Protein AF-E6UDW1-F1 (afdb_monomer)

Organism: Ruminococcus albus (strain ATCC 27210 / DSM 20455 / JCM 14654 / NCDO 2250 / 7) (NCBI:txid697329)

Mean predicted aligned error: 16.55 Å

Radius of gyration: 35.16 Å; Cα contacts (8 Å, |Δi|>4): 425; chains: 1; bounding box: 85×70×102 Å

Secondary structure (DSSP, 8-state):
-----PPPPHHHHHHHHHHHHHHHHHHHHHHTTT-HHHHHHHHHHHHHHHHHHHHHHHHHHGGGS---TTSHHHHHHHHHHHHHHHHHHHHHHHHHHHHHHHHTT-----TT-EEEEEESPPTTEEEEEEEEE--TTSTTB-SS----EEEEEEEE-TTS-EEEEEEE-S--TTSHHHH--BTTEEEHHHHBTT---EEEE--TT-SSPEEEE-S-HHHHHHHH-S-EEEEEETTS-EEEEPPPPSSPPPSSSEEEEEEETTEEEEEE----HHHHHHHHHHHHHHHHHHHHHHHHHHHHHHHHHHHHHHHHHHHHHHHHHHHHHTS--

Solvent-accessible surface area (backbone atoms only — not comparable to full-atom values): 18403 Å² total; per-residue (Å²): 139,84,84,83,78,79,76,79,57,73,64,68,55,49,56,51,51,51,55,50,52,53,52,51,50,52,50,50,46,66,76,43,73,88,40,77,65,49,53,52,50,51,52,52,49,52,52,50,50,52,52,51,55,55,50,54,57,51,58,59,58,62,72,71,68,85,83,69,88,86,51,53,68,60,66,62,46,50,62,54,54,50,55,52,48,64,55,41,50,62,52,28,52,52,28,48,55,51,47,56,56,50,60,77,64,58,71,88,80,56,69,54,38,34,37,38,42,53,45,74,66,64,90,68,57,64,51,72,47,50,26,30,65,68,54,88,85,40,94,46,42,42,90,67,64,43,64,48,23,37,58,76,48,77,49,64,49,100,86,72,45,82,41,77,46,62,45,72,52,60,60,52,80,82,20,48,44,60,64,40,65,63,98,54,29,26,37,36,44,34,30,22,66,65,35,76,43,36,42,39,37,68,50,92,96,52,96,46,57,34,33,40,36,39,26,35,50,66,58,50,34,74,74,45,49,69,35,30,39,35,34,22,27,60,59,20,43,72,75,45,66,28,41,57,32,76,55,80,87,51,90,89,48,54,65,34,34,40,36,48,57,59,39,28,34,68,39,55,80,64,69,56,74,64,45,60,52,28,57,48,50,40,51,52,44,52,54,54,49,52,51,51,53,53,52,49,51,52,50,52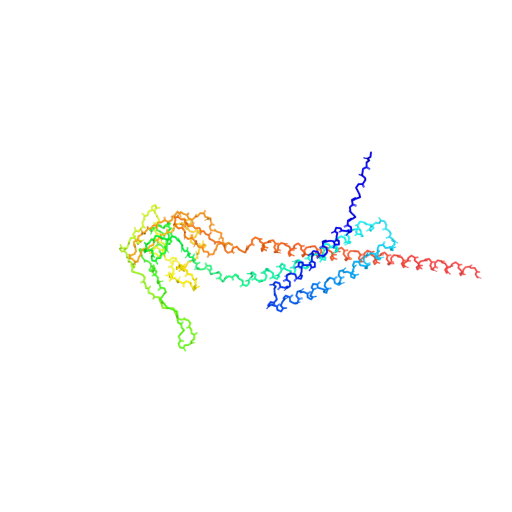,51,52,51,50,55,51,51,59,52,50,54,54,53,51,57,50,53,57,51,55,58,56,57,56,66,68,73,79,117

Sequence (329 aa):
MKTNRKIPSVTSILDKIEVLMIILAIAGIIYFTHSLFALIIGIAGLILFRYVNLFSQTSENDMRTGYEKKSGKIKAIMPVLKKIWVVMIPLSILCLAYVSKSFHRIPHFDRTQLEIEYSDVPEGTAYVDVLVKIDSSDENYTDFNVIPQKLISKGIDNEGSSVFNSEPIDINKNSEIAKYDDDGYKSLSLHSTYVKDFDVVKPYGYEHDDMMLKCSAEKLYKQYGKFRLAYVGKNGEVLGVTKKTSHTYDIDEPYKVIADGDKATYSTWGNSPLFYVAVYIIRITFYVTIIIIAVAIINHSAEKISWDSWVREQTRKDRDNNGESGRNL

Nearest PDB structures (foldseek):
  5ibl-assembly2_D  TM=4.333E-01  e=3.225E+00  Homo sapiens
  7lf1-assembly1_E  TM=4.180E-01  e=7.015E+00  Homo sapiens

Foldseek 3Di:
DDDDDDDDDPVVVVVVVVVVVVVVLVVVLVVVVPDPVNVVLSVVVVVLVVVVVVVVVVLVVVVPDDDDDPCVVLNVCLVVLVVVLSVLVSLLVVLVVVLVVVVVVPPPQDLQKAKEAEDQDDPQQPDKFWWFQDDPPPPFWDLFAEFEWEFPDWDADPVRHIDTDTHGQQEDCPACLSVDADVNIHTCRTTGNQFPYKYFADDPPDPTIMIMTRHRPVVCCVVGNWIKMFRAHRNGHGRDIADTEPDGDDPVFFRHWYHYPRYIYGHGPDDPPVSVVSVVSNVVSVVSVVVSVVSVVVVVVVVVVVVVVVVVVVVVVVVVVVVVVVVVD

Structure (mmCIF, N/CA/C/O backbone):
data_AF-E6UDW1-F1
#
_entry.id   AF-E6UDW1-F1
#
loop_
_atom_site.group_PDB
_atom_site.id
_atom_site.type_symbol
_atom_site.label_atom_id
_atom_site.label_alt_id
_atom_site.label_comp_id
_atom_site.label_asym_id
_atom_site.label_entity_id
_atom_site.label_seq_id
_atom_site.pdbx_PDB_ins_code
_atom_site.Cartn_x
_atom_site.Cartn_y
_atom_site.Cartn_z
_atom_site.occupancy
_atom_site.B_iso_or_equiv
_atom_site.auth_seq_id
_atom_site.auth_comp_id
_atom_site.auth_asym_id
_atom_site.auth_atom_id
_atom_site.pdbx_PDB_model_num
ATOM 1 N N . MET A 1 1 ? 5.850 -40.498 -59.731 1.00 40.88 1 MET A N 1
ATOM 2 C CA . MET A 1 1 ? 5.214 -39.165 -59.831 1.00 40.88 1 MET A CA 1
ATOM 3 C C . MET A 1 1 ? 5.607 -38.353 -58.593 1.00 40.88 1 MET A C 1
ATOM 5 O O . MET A 1 1 ? 5.080 -38.615 -57.524 1.00 40.88 1 MET A O 1
ATOM 9 N N . LYS A 1 2 ? 6.609 -37.463 -58.680 1.00 36.72 2 LYS A N 1
ATOM 10 C CA . LYS A 1 2 ? 7.003 -36.572 -57.568 1.00 36.72 2 LYS A CA 1
ATOM 11 C C . LYS A 1 2 ? 6.423 -35.184 -57.841 1.00 36.72 2 LYS A C 1
ATOM 13 O O . LYS A 1 2 ? 6.876 -34.496 -58.750 1.00 36.72 2 LYS A O 1
ATOM 18 N N . THR A 1 3 ? 5.398 -34.797 -57.088 1.00 39.53 3 THR A N 1
ATOM 19 C CA . THR A 1 3 ? 4.793 -33.460 -57.137 1.00 39.53 3 THR A CA 1
ATOM 20 C C . THR A 1 3 ? 5.737 -32.435 -56.521 1.00 39.53 3 THR A C 1
ATOM 22 O O . THR A 1 3 ? 5.995 -32.457 -55.318 1.00 39.53 3 THR A O 1
ATOM 25 N N . ASN A 1 4 ? 6.252 -31.539 -57.359 1.00 32.75 4 ASN A N 1
ATOM 26 C CA . ASN A 1 4 ? 7.150 -30.458 -56.976 1.00 32.75 4 ASN A CA 1
ATOM 27 C C . ASN A 1 4 ? 6.314 -29.291 -56.409 1.00 32.75 4 ASN A C 1
ATOM 29 O O . ASN A 1 4 ? 5.720 -28.526 -57.168 1.00 32.75 4 ASN A O 1
ATOM 33 N N . ARG A 1 5 ? 6.194 -29.178 -55.077 1.00 45.41 5 ARG A N 1
ATOM 34 C CA . ARG A 1 5 ? 5.538 -28.023 -54.434 1.00 45.41 5 ARG A CA 1
ATOM 35 C C . ARG A 1 5 ? 6.498 -26.832 -54.456 1.00 45.41 5 ARG A C 1
ATOM 37 O O . ARG A 1 5 ? 7.492 -26.831 -53.736 1.00 45.41 5 ARG A O 1
ATOM 44 N N . LYS A 1 6 ? 6.192 -25.813 -55.270 1.00 45.16 6 LYS A N 1
ATOM 45 C CA . LYS A 1 6 ? 6.865 -24.506 -55.216 1.00 45.16 6 LYS A CA 1
ATOM 46 C C . LYS A 1 6 ? 6.581 -23.856 -53.860 1.00 45.16 6 LYS A C 1
ATOM 48 O O . LYS A 1 6 ? 5.433 -23.552 -53.547 1.00 45.16 6 LYS A O 1
ATOM 53 N N . ILE A 1 7 ? 7.633 -23.655 -53.072 1.00 43.34 7 ILE A N 1
ATOM 54 C CA . ILE A 1 7 ? 7.599 -22.856 -51.846 1.00 43.34 7 ILE A CA 1
ATOM 55 C C . ILE A 1 7 ? 7.345 -21.396 -52.268 1.00 43.34 7 ILE A C 1
ATOM 57 O O . ILE A 1 7 ? 8.042 -20.916 -53.167 1.00 43.34 7 ILE A O 1
ATOM 61 N N . PRO A 1 8 ? 6.343 -20.700 -51.700 1.00 46.62 8 PRO A N 1
ATOM 62 C CA . PRO A 1 8 ? 6.079 -19.305 -52.036 1.00 46.62 8 PRO A CA 1
ATOM 63 C C . PRO A 1 8 ? 7.308 -18.447 -51.723 1.00 46.62 8 PRO A C 1
ATOM 65 O O . PRO A 1 8 ? 7.949 -18.620 -50.685 1.00 46.62 8 PRO A O 1
ATOM 68 N N . SER A 1 9 ? 7.657 -17.538 -52.636 1.00 49.72 9 SER A N 1
ATOM 69 C CA . SER A 1 9 ? 8.789 -16.636 -52.441 1.00 49.72 9 SER A CA 1
ATOM 70 C C . SER A 1 9 ? 8.553 -15.763 -51.209 1.00 49.72 9 SER A C 1
ATOM 72 O O . SER A 1 9 ? 7.428 -15.331 -50.942 1.00 49.72 9 SER A O 1
ATOM 74 N N . VAL A 1 10 ? 9.635 -15.491 -50.475 1.00 45.97 10 VAL A N 1
ATOM 75 C CA . VAL A 1 10 ? 9.662 -14.662 -49.255 1.00 45.97 10 VAL A CA 1
ATOM 76 C C . VAL A 1 10 ? 8.977 -13.305 -49.469 1.00 45.97 10 VAL A C 1
ATOM 78 O O . VAL A 1 10 ? 8.327 -12.795 -48.562 1.00 45.97 10 VAL A O 1
ATOM 81 N N . THR A 1 11 ? 9.030 -12.770 -50.690 1.00 45.16 11 THR A N 1
ATOM 82 C CA . THR A 1 11 ? 8.329 -11.546 -51.099 1.00 45.16 11 THR A CA 1
ATOM 83 C C . THR A 1 11 ? 6.809 -11.636 -50.929 1.00 45.16 11 THR A C 1
ATOM 85 O O . THR A 1 11 ? 6.225 -10.754 -50.319 1.00 45.16 11 THR A O 1
ATOM 88 N N . SER A 1 12 ? 6.167 -12.748 -51.306 1.00 47.00 12 SER A N 1
ATOM 89 C CA . SER A 1 12 ? 4.700 -12.880 -51.185 1.00 47.00 12 SER A CA 1
ATOM 90 C C . SER A 1 12 ? 4.201 -13.021 -49.741 1.00 47.00 12 SER A C 1
ATOM 92 O O . SER A 1 12 ? 3.014 -12.843 -49.469 1.00 47.00 12 SER A O 1
ATOM 94 N N . ILE A 1 13 ? 5.093 -13.381 -48.814 1.00 50.81 13 ILE A N 1
ATOM 95 C CA . ILE A 1 13 ? 4.795 -13.437 -47.379 1.00 50.81 13 ILE A CA 1
ATOM 96 C C . ILE A 1 13 ? 4.906 -12.029 -46.783 1.00 50.81 13 ILE A C 1
ATOM 98 O O . ILE A 1 13 ? 4.061 -11.644 -45.980 1.00 50.81 13 ILE A O 1
ATOM 102 N N . LEU A 1 14 ? 5.899 -11.249 -47.219 1.00 45.56 14 LEU A N 1
ATOM 103 C CA . LEU A 1 14 ? 6.095 -9.865 -46.789 1.00 45.56 14 LEU A CA 1
ATOM 104 C C . LEU A 1 14 ? 4.958 -8.949 -47.264 1.00 45.56 14 LEU A C 1
ATOM 106 O O . LEU A 1 14 ? 4.424 -8.211 -46.441 1.00 45.56 14 LEU A O 1
ATOM 110 N N . ASP A 1 15 ? 4.492 -9.097 -48.506 1.00 52.66 15 ASP A N 1
ATOM 111 C CA . ASP A 1 15 ? 3.361 -8.316 -49.040 1.00 52.66 15 ASP A CA 1
ATOM 112 C C . ASP A 1 15 ? 2.061 -8.575 -48.250 1.00 52.66 15 ASP A C 1
ATOM 114 O O . ASP A 1 15 ? 1.236 -7.687 -48.035 1.00 52.66 15 ASP A O 1
ATOM 118 N N . LYS A 1 16 ? 1.869 -9.804 -47.753 1.00 56.44 16 LYS A N 1
ATOM 119 C CA . LYS A 1 16 ? 0.704 -10.160 -46.925 1.00 56.44 16 LYS A CA 1
ATOM 120 C C . LYS A 1 16 ? 0.792 -9.591 -45.511 1.00 56.44 16 LYS A C 1
ATOM 122 O O . LYS A 1 16 ? -0.232 -9.215 -44.945 1.00 56.44 16 LYS A O 1
ATOM 127 N N . ILE A 1 17 ? 1.998 -9.519 -44.949 1.00 58.38 17 ILE A N 1
ATOM 128 C CA . ILE A 1 17 ? 2.248 -8.869 -43.655 1.00 58.38 17 ILE A CA 1
ATOM 129 C C . ILE A 1 17 ? 2.047 -7.350 -43.782 1.00 58.38 17 ILE A C 1
ATOM 131 O O . ILE A 1 17 ? 1.489 -6.732 -42.878 1.00 58.38 17 ILE A O 1
ATOM 135 N N . GLU A 1 18 ? 2.417 -6.761 -44.920 1.00 54.22 18 GLU A N 1
ATOM 136 C CA . GLU A 1 18 ? 2.221 -5.341 -45.224 1.00 54.22 18 GLU A CA 1
ATOM 137 C C . GLU A 1 18 ? 0.735 -4.959 -45.265 1.00 54.22 18 GLU A C 1
ATOM 139 O O . GLU A 1 18 ? 0.309 -4.028 -44.577 1.00 54.22 18 GLU A O 1
ATOM 144 N N . VAL A 1 19 ? -0.085 -5.740 -45.976 1.00 61.06 19 VAL A N 1
ATOM 145 C CA . VAL A 1 19 ? -1.543 -5.536 -46.019 1.00 61.06 19 VAL A CA 1
ATOM 146 C C . VAL A 1 19 ? -2.169 -5.690 -44.628 1.00 61.06 19 VAL A C 1
ATOM 148 O O . VAL A 1 19 ? -3.031 -4.897 -44.248 1.00 61.06 19 VAL A O 1
ATOM 151 N N . LEU A 1 20 ? -1.706 -6.658 -43.831 1.00 56.53 20 LEU A N 1
ATOM 152 C CA . LEU A 1 20 ? -2.202 -6.872 -42.469 1.00 56.53 20 LEU A CA 1
ATOM 153 C C . LEU A 1 20 ? -1.888 -5.683 -41.544 1.00 56.53 20 LEU A C 1
ATOM 155 O O . LEU A 1 20 ? -2.753 -5.257 -40.780 1.00 56.53 20 LEU A O 1
ATOM 159 N N . MET A 1 21 ? -0.685 -5.113 -41.638 1.00 58.84 21 MET A N 1
ATOM 160 C CA . MET A 1 21 ? -0.277 -3.949 -40.840 1.00 58.84 21 MET A CA 1
ATOM 161 C C . MET A 1 21 ? -1.067 -2.687 -41.203 1.00 58.84 21 MET A C 1
ATOM 163 O O . MET A 1 21 ? -1.432 -1.920 -40.313 1.00 58.84 21 MET A O 1
ATOM 167 N N . ILE A 1 22 ? -1.391 -2.490 -42.486 1.00 60.22 22 ILE A N 1
ATOM 168 C CA . ILE A 1 22 ? -2.238 -1.377 -42.943 1.00 60.22 22 ILE A CA 1
ATOM 169 C C . ILE A 1 22 ? -3.667 -1.533 -42.411 1.00 60.22 22 ILE A C 1
ATOM 171 O O . ILE A 1 22 ? -4.239 -0.571 -41.897 1.00 60.22 22 ILE A O 1
ATOM 175 N N . ILE A 1 23 ? -4.231 -2.744 -42.469 1.00 63.91 23 ILE A N 1
ATOM 176 C CA . ILE A 1 23 ? -5.569 -3.027 -41.929 1.00 63.91 23 ILE A CA 1
ATOM 177 C C . ILE A 1 23 ? -5.604 -2.787 -40.415 1.00 63.91 23 ILE A C 1
ATOM 179 O O . ILE A 1 23 ? -6.538 -2.156 -39.925 1.00 63.91 23 ILE A O 1
ATOM 183 N N . LEU A 1 24 ? -4.576 -3.217 -39.675 1.00 57.81 24 LEU A N 1
ATOM 184 C CA . LEU A 1 24 ? -4.470 -2.981 -38.231 1.00 57.81 24 LEU A CA 1
ATOM 185 C C . LEU A 1 24 ? -4.302 -1.493 -37.888 1.00 57.81 24 LEU A C 1
ATOM 187 O O . LEU A 1 24 ? -4.891 -1.027 -36.914 1.00 57.81 24 LEU A O 1
ATOM 191 N N . ALA A 1 25 ? -3.562 -0.730 -38.697 1.00 58.16 25 ALA A N 1
ATOM 192 C CA . ALA A 1 25 ? -3.427 0.714 -38.523 1.00 58.16 25 ALA A CA 1
ATOM 193 C C . ALA A 1 25 ? -4.756 1.448 -38.773 1.00 58.16 25 ALA A C 1
ATOM 195 O O . ALA A 1 25 ? -5.139 2.304 -37.978 1.00 58.16 25 ALA A O 1
ATOM 196 N N . ILE A 1 26 ? -5.494 1.080 -39.826 1.00 59.25 26 ILE A N 1
ATOM 197 C CA . ILE A 1 26 ? -6.814 1.653 -40.136 1.00 59.25 26 ILE A CA 1
ATOM 198 C C . ILE A 1 26 ? -7.838 1.270 -39.060 1.00 59.25 26 ILE A C 1
ATOM 200 O O . ILE A 1 26 ? -8.570 2.135 -38.585 1.00 59.25 26 ILE A O 1
ATOM 204 N N . ALA A 1 27 ? -7.857 0.009 -38.619 1.00 57.38 27 ALA A N 1
ATOM 205 C CA . ALA A 1 27 ? -8.716 -0.443 -37.526 1.00 57.38 27 ALA A CA 1
ATOM 206 C C . ALA A 1 27 ? -8.390 0.284 -36.211 1.00 57.38 27 ALA A C 1
ATOM 208 O O . ALA A 1 27 ? -9.303 0.700 -35.502 1.00 57.38 27 ALA A O 1
ATOM 209 N N . GLY A 1 28 ? -7.103 0.513 -35.922 1.00 53.38 28 GLY A N 1
ATOM 210 C CA . GLY A 1 28 ? -6.650 1.306 -34.780 1.00 53.38 28 GLY A CA 1
ATOM 211 C C . GLY A 1 28 ? -7.100 2.765 -34.855 1.00 53.38 28 GLY A C 1
ATOM 212 O O . GLY A 1 28 ? -7.567 3.299 -33.855 1.00 53.38 28 GLY A O 1
ATOM 213 N N . ILE A 1 29 ? -7.032 3.389 -36.037 1.00 52.28 29 ILE A N 1
ATOM 214 C CA . ILE A 1 29 ? -7.532 4.752 -36.273 1.00 52.28 29 ILE A CA 1
ATOM 215 C C . ILE A 1 29 ? -9.045 4.808 -36.045 1.00 52.28 29 ILE A C 1
ATOM 217 O O . ILE A 1 29 ? -9.492 5.648 -35.270 1.00 52.28 29 ILE A O 1
ATOM 221 N N . ILE A 1 30 ? -9.819 3.896 -36.648 1.00 53.50 30 ILE A N 1
ATOM 222 C CA . ILE A 1 30 ? -11.287 3.843 -36.518 1.00 53.50 30 ILE A CA 1
ATOM 223 C C . ILE A 1 30 ? -11.698 3.617 -35.055 1.00 53.50 30 ILE A C 1
ATOM 225 O O . ILE A 1 30 ? -12.576 4.323 -34.561 1.00 53.50 30 ILE A O 1
ATOM 229 N N . TYR A 1 31 ? -11.018 2.718 -34.337 1.00 51.97 31 TYR A N 1
ATOM 230 C CA . TYR A 1 31 ? -11.285 2.422 -32.9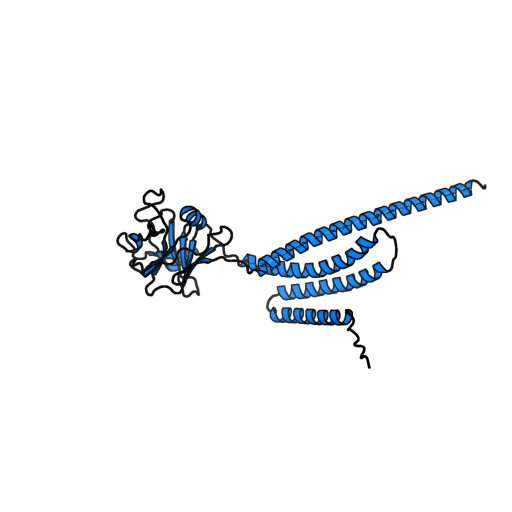24 1.00 51.97 31 TYR A CA 1
ATOM 231 C C . TYR A 1 31 ? -10.973 3.605 -31.978 1.00 51.97 31 TYR A C 1
ATOM 233 O O . TYR A 1 31 ? -11.561 3.704 -30.906 1.00 51.97 31 TYR A O 1
ATOM 241 N N . PHE A 1 32 ? -10.092 4.536 -32.371 1.00 49.66 32 PHE A N 1
ATOM 242 C CA . PHE A 1 32 ? -9.632 5.668 -31.544 1.00 49.66 32 PHE A CA 1
ATOM 243 C C . PHE A 1 32 ? -10.180 7.054 -31.950 1.00 49.66 32 PHE A C 1
ATOM 245 O O . PHE A 1 32 ? -9.703 8.073 -31.442 1.00 49.66 32 PHE A O 1
ATOM 252 N N . THR A 1 33 ? -11.183 7.123 -32.830 1.00 44.12 33 THR A N 1
ATOM 253 C CA . THR A 1 33 ? -11.659 8.340 -33.538 1.00 44.12 33 THR A CA 1
ATOM 254 C C . THR A 1 33 ? -12.187 9.518 -32.694 1.00 44.12 33 THR A C 1
ATOM 256 O O . THR A 1 33 ? -12.681 10.478 -33.270 1.00 44.12 33 THR A O 1
ATOM 259 N N . HIS A 1 34 ? -12.047 9.552 -31.367 1.00 50.69 34 HIS A N 1
ATOM 260 C CA . HIS A 1 34 ? -12.414 10.741 -30.569 1.00 50.69 34 HIS A CA 1
ATOM 261 C C . HIS A 1 34 ? -11.224 11.611 -30.131 1.00 50.69 34 HIS A C 1
ATOM 263 O O . HIS A 1 34 ? -11.406 12.570 -29.386 1.00 50.69 34 HIS A O 1
ATOM 269 N N . SER A 1 35 ? -9.996 11.326 -30.579 1.00 55.81 35 SER A N 1
ATOM 270 C CA . SER A 1 35 ? -8.819 12.101 -30.169 1.00 55.81 35 SER A CA 1
ATOM 271 C C . SER A 1 35 ? -8.036 12.653 -31.359 1.00 55.81 35 SER A C 1
ATOM 273 O O . SER A 1 35 ? -7.506 11.893 -32.167 1.00 55.81 35 SER A O 1
ATOM 275 N N . LEU A 1 36 ? -7.874 13.982 -31.407 1.00 50.28 36 LEU A N 1
ATOM 276 C CA . LEU A 1 36 ? -6.969 14.711 -32.315 1.00 50.28 36 LEU A CA 1
ATOM 277 C C . LEU A 1 36 ? -5.549 14.100 -32.334 1.00 50.28 36 LEU A C 1
ATOM 279 O O . LEU A 1 36 ? -4.851 14.123 -33.345 1.00 50.28 36 LEU A O 1
ATOM 283 N N . PHE A 1 37 ? -5.149 13.483 -31.220 1.00 50.09 37 PHE A N 1
ATOM 284 C CA . PHE A 1 37 ? -3.882 12.780 -31.056 1.00 50.09 37 PHE A CA 1
ATOM 285 C C . PHE A 1 37 ? -3.761 11.538 -31.957 1.00 50.09 37 PHE A C 1
ATOM 287 O O . PHE A 1 37 ? -2.692 11.274 -32.501 1.00 50.09 37 PHE A O 1
ATOM 294 N N . ALA A 1 38 ? -4.856 10.802 -32.181 1.00 51.91 38 ALA A N 1
ATOM 295 C CA . ALA A 1 38 ? -4.875 9.636 -33.066 1.00 51.91 38 ALA A CA 1
ATOM 296 C C . ALA A 1 38 ? -4.723 10.036 -34.544 1.00 51.91 38 ALA A C 1
ATOM 298 O O . ALA A 1 38 ? -4.038 9.349 -35.301 1.00 51.91 38 ALA A O 1
ATOM 299 N N . LEU A 1 39 ? -5.284 11.186 -34.935 1.00 50.59 39 LEU A N 1
ATOM 300 C CA . LEU A 1 39 ? -5.102 11.760 -36.271 1.00 50.59 39 LEU A CA 1
ATOM 301 C C . LEU A 1 39 ? -3.633 12.145 -36.511 1.00 50.59 39 LEU A C 1
ATOM 303 O O . LEU A 1 39 ? -3.068 11.810 -37.550 1.00 50.59 39 LEU A O 1
ATOM 307 N N . ILE A 1 40 ? -2.995 12.789 -35.527 1.00 56.12 40 ILE A N 1
ATOM 308 C CA . ILE A 1 40 ? -1.578 13.176 -35.596 1.00 56.12 40 ILE A CA 1
ATOM 309 C C . ILE A 1 40 ? -0.679 11.937 -35.688 1.00 56.12 40 ILE A C 1
ATOM 311 O O . ILE A 1 40 ? 0.236 11.917 -36.508 1.00 56.12 40 ILE A O 1
ATOM 315 N N . ILE A 1 41 ? -0.965 10.877 -34.921 1.00 56.69 41 ILE A N 1
ATOM 316 C CA . ILE A 1 41 ? -0.237 9.600 -35.016 1.00 56.69 41 ILE A CA 1
ATOM 317 C C . ILE A 1 41 ? -0.444 8.944 -36.388 1.00 56.69 41 ILE A C 1
ATOM 319 O O . ILE A 1 41 ? 0.520 8.453 -36.970 1.00 56.69 41 ILE A O 1
ATOM 323 N N . GLY A 1 42 ? -1.662 8.970 -36.937 1.00 58.53 42 GLY A N 1
ATOM 324 C CA . GLY A 1 42 ? -1.947 8.444 -38.275 1.00 58.53 42 GLY A CA 1
ATOM 325 C C . GLY A 1 42 ? -1.183 9.186 -39.377 1.00 58.53 42 GLY A C 1
ATOM 326 O O . GLY A 1 42 ? -0.564 8.560 -40.237 1.00 58.53 42 GLY A O 1
ATOM 327 N N . ILE A 1 43 ? -1.154 10.521 -39.315 1.00 59.34 43 ILE A N 1
ATOM 328 C CA . ILE A 1 43 ? -0.415 11.368 -40.264 1.00 59.34 43 ILE A CA 1
ATOM 329 C C . ILE A 1 43 ? 1.099 11.167 -40.106 1.00 59.34 43 ILE A C 1
ATOM 331 O O . ILE A 1 43 ? 1.797 10.981 -41.102 1.00 59.34 43 ILE A O 1
ATOM 335 N N . ALA A 1 44 ? 1.612 11.131 -38.873 1.00 57.50 44 ALA A N 1
ATOM 336 C CA . ALA A 1 44 ? 3.021 10.853 -38.600 1.00 57.50 44 ALA A CA 1
ATOM 337 C C . ALA A 1 44 ? 3.428 9.452 -39.085 1.00 57.50 44 ALA A C 1
ATOM 339 O O . ALA A 1 44 ? 4.493 9.300 -39.678 1.00 57.50 44 ALA A O 1
ATOM 340 N N . GLY A 1 45 ? 2.559 8.450 -38.917 1.00 63.06 45 GLY A N 1
ATOM 341 C CA . GLY A 1 45 ? 2.747 7.099 -39.443 1.00 63.06 45 GLY A CA 1
ATOM 342 C C . GLY A 1 45 ? 2.802 7.059 -40.971 1.00 63.06 45 GLY A C 1
ATOM 343 O O . GLY A 1 45 ? 3.675 6.400 -41.528 1.00 63.06 45 GLY A O 1
ATOM 344 N N . LEU A 1 46 ? 1.942 7.817 -41.660 1.00 59.00 46 LEU A N 1
ATOM 345 C CA . LEU A 1 46 ? 1.952 7.950 -43.124 1.00 59.00 46 LEU A CA 1
ATOM 346 C C . LEU A 1 46 ? 3.200 8.674 -43.652 1.00 59.00 46 LEU A C 1
ATOM 348 O O . LEU A 1 46 ? 3.763 8.266 -44.671 1.00 59.00 46 LEU A O 1
ATOM 352 N N . ILE A 1 47 ? 3.654 9.723 -42.961 1.00 58.44 47 ILE A N 1
ATOM 353 C CA . ILE A 1 47 ? 4.890 10.446 -43.297 1.00 58.44 47 ILE A CA 1
ATOM 354 C C . ILE A 1 47 ? 6.103 9.538 -43.087 1.00 58.44 47 ILE A C 1
ATOM 356 O O . ILE A 1 47 ? 6.955 9.437 -43.970 1.00 58.44 47 ILE A O 1
ATOM 360 N N . LEU A 1 48 ? 6.155 8.824 -41.960 1.00 53.53 48 LEU A N 1
ATOM 361 C CA . LEU A 1 48 ? 7.212 7.863 -41.669 1.00 53.53 48 LEU A CA 1
ATOM 362 C C . LEU A 1 48 ? 7.213 6.723 -42.699 1.00 53.53 48 LEU A C 1
ATOM 364 O O . LEU A 1 48 ? 8.265 6.383 -43.225 1.00 53.53 48 LEU A O 1
ATOM 368 N N . PHE A 1 49 ? 6.043 6.200 -43.075 1.00 61.56 49 PHE A N 1
ATOM 369 C CA . PHE A 1 49 ? 5.885 5.192 -44.129 1.00 61.56 49 PHE A CA 1
ATOM 370 C C . PHE A 1 49 ? 6.423 5.675 -45.482 1.00 61.56 49 PHE A C 1
ATOM 372 O O . PHE A 1 49 ? 7.209 4.976 -46.123 1.00 61.56 49 PHE A O 1
ATOM 379 N N . ARG A 1 50 ? 6.064 6.896 -45.904 1.00 59.03 50 ARG A N 1
ATOM 380 C CA . ARG A 1 50 ? 6.608 7.522 -47.122 1.00 59.03 50 ARG A CA 1
ATOM 381 C C . ARG A 1 50 ? 8.127 7.657 -47.053 1.00 59.03 50 ARG A C 1
ATOM 383 O O . ARG A 1 50 ? 8.795 7.373 -48.044 1.00 59.03 50 ARG A O 1
ATOM 390 N N . TYR A 1 51 ? 8.661 8.045 -45.897 1.00 54.88 51 TYR A N 1
ATOM 391 C CA . TYR A 1 51 ? 10.097 8.196 -45.682 1.00 54.88 51 TYR A CA 1
ATOM 392 C C . TYR A 1 51 ? 10.832 6.852 -45.771 1.00 54.88 51 TYR A C 1
ATOM 394 O O . TYR A 1 51 ? 11.856 6.752 -46.438 1.00 54.88 51 TYR A O 1
ATOM 402 N N . VAL A 1 52 ? 10.272 5.793 -45.183 1.00 55.56 52 VAL A N 1
ATOM 403 C CA . VAL A 1 52 ? 10.814 4.426 -45.231 1.00 55.56 52 VAL A CA 1
ATOM 404 C C . VAL A 1 52 ? 10.811 3.864 -46.649 1.00 55.56 52 VAL A C 1
ATOM 406 O O . VAL A 1 52 ? 11.806 3.274 -47.067 1.00 55.56 52 VAL A O 1
ATOM 409 N N . ASN A 1 53 ? 9.734 4.082 -47.407 1.00 58.66 53 ASN A N 1
ATOM 410 C CA . ASN A 1 53 ? 9.634 3.598 -48.784 1.00 58.66 53 ASN A CA 1
ATOM 411 C C . ASN A 1 53 ? 10.622 4.314 -49.716 1.00 58.66 53 ASN A C 1
ATOM 413 O O . ASN A 1 53 ? 11.334 3.662 -50.478 1.00 58.66 53 ASN A O 1
ATOM 417 N N . LEU A 1 54 ? 10.730 5.642 -49.600 1.00 52.78 54 LEU A N 1
ATOM 418 C CA . LEU A 1 54 ? 11.740 6.423 -50.322 1.00 52.78 54 LEU A CA 1
ATOM 419 C C . LEU A 1 54 ? 13.157 5.960 -49.967 1.00 52.78 54 LEU A C 1
ATOM 421 O O . LEU A 1 54 ? 13.972 5.747 -50.854 1.00 52.78 54 LEU A O 1
ATOM 425 N N . PHE A 1 55 ? 13.434 5.734 -48.683 1.00 48.34 55 PHE A N 1
ATOM 426 C CA . PHE A 1 55 ? 14.763 5.360 -48.205 1.00 48.34 55 PHE A CA 1
ATOM 427 C C . PHE A 1 55 ? 15.160 3.913 -48.550 1.00 48.34 55 PHE A C 1
ATOM 429 O O . PHE A 1 55 ? 16.335 3.636 -48.795 1.00 48.34 55 PHE A O 1
ATOM 436 N N . SER A 1 56 ? 14.198 2.986 -48.617 1.00 51.75 56 SER A N 1
ATOM 437 C CA . SER A 1 56 ? 14.437 1.614 -49.086 1.00 51.75 56 SER A CA 1
ATOM 438 C C . SER A 1 56 ? 14.833 1.588 -50.565 1.00 51.75 56 SER A C 1
ATOM 440 O O . SER A 1 56 ? 15.730 0.835 -50.937 1.00 51.75 56 SER A O 1
ATOM 442 N N . GLN A 1 57 ? 14.234 2.455 -51.387 1.00 53.38 57 GLN A N 1
ATOM 443 C CA . GLN A 1 57 ? 14.601 2.600 -52.800 1.00 53.38 57 GLN A CA 1
ATOM 444 C C . GLN A 1 57 ? 16.008 3.194 -52.969 1.00 53.38 57 GLN A C 1
ATOM 446 O O . GLN A 1 57 ? 16.775 2.739 -53.818 1.00 53.38 57 GLN A O 1
ATOM 451 N N . THR A 1 58 ? 16.405 4.156 -52.129 1.00 50.62 58 THR A N 1
ATOM 452 C CA . THR A 1 58 ? 17.774 4.706 -52.154 1.00 50.62 58 THR A CA 1
ATOM 453 C C . THR A 1 58 ? 18.813 3.679 -51.695 1.00 50.62 58 THR A C 1
ATOM 455 O O . THR A 1 58 ? 19.882 3.572 -52.290 1.00 50.62 58 THR A O 1
ATOM 458 N N . SER A 1 59 ? 18.480 2.862 -50.688 1.00 45.75 59 SER A N 1
ATOM 459 C CA . SER A 1 59 ? 19.351 1.795 -50.176 1.00 45.75 59 SER A CA 1
ATOM 460 C C . SER A 1 59 ? 19.633 0.682 -51.193 1.00 45.75 59 SER A C 1
ATOM 462 O O . SER A 1 59 ? 20.690 0.058 -51.103 1.00 45.75 59 SER A O 1
ATOM 464 N N . GLU A 1 60 ? 18.708 0.383 -52.108 1.00 51.88 60 GLU A N 1
ATOM 465 C CA . GLU A 1 60 ? 18.947 -0.579 -53.196 1.00 51.88 60 GLU A CA 1
ATOM 466 C C . GLU A 1 60 ? 19.872 -0.006 -54.277 1.00 51.88 60 GLU A C 1
ATOM 468 O O . GLU A 1 60 ? 20.683 -0.740 -54.845 1.00 51.88 60 GLU A O 1
ATOM 473 N N . ASN A 1 61 ? 19.819 1.307 -54.514 1.00 49.25 61 ASN A N 1
ATOM 474 C CA . ASN A 1 61 ? 20.678 1.974 -55.493 1.00 49.25 61 ASN A CA 1
ATOM 475 C C . ASN A 1 61 ? 22.142 2.080 -55.024 1.00 49.25 61 ASN A C 1
ATOM 477 O O . ASN A 1 61 ? 23.050 1.884 -55.835 1.00 49.25 61 ASN A O 1
ATOM 481 N N . ASP A 1 62 ? 22.386 2.275 -53.724 1.00 45.66 62 ASP A N 1
ATOM 482 C CA . ASP A 1 62 ? 23.741 2.336 -53.146 1.00 45.66 62 ASP A CA 1
ATOM 483 C C . ASP A 1 62 ? 24.474 0.977 -53.132 1.00 45.66 62 ASP A C 1
ATOM 485 O O . ASP A 1 62 ? 25.702 0.930 -53.063 1.00 45.66 62 ASP A O 1
ATOM 489 N N . MET A 1 63 ? 23.765 -0.157 -53.246 1.00 46.25 63 MET A N 1
ATOM 490 C CA . MET A 1 63 ? 24.406 -1.480 -53.370 1.00 46.25 63 MET A CA 1
ATOM 491 C C . MET A 1 63 ? 25.052 -1.719 -54.743 1.00 46.25 63 MET A C 1
ATOM 493 O O . MET A 1 63 ? 25.784 -2.696 -54.915 1.00 46.25 63 MET A O 1
ATOM 497 N N . ARG A 1 64 ? 24.792 -0.853 -55.731 1.00 46.12 64 ARG A N 1
ATOM 498 C CA . ARG A 1 64 ? 25.225 -1.053 -57.120 1.00 46.12 64 ARG A CA 1
ATOM 499 C C . ARG A 1 64 ? 26.590 -0.439 -57.442 1.00 46.12 64 ARG A C 1
ATOM 501 O O . ARG A 1 64 ? 27.187 -0.799 -58.455 1.00 46.12 64 ARG A O 1
ATOM 508 N N . THR A 1 65 ? 27.115 0.439 -56.591 1.00 44.69 65 THR A N 1
ATOM 509 C CA . THR A 1 65 ? 28.413 1.103 -56.782 1.00 44.69 65 THR A CA 1
ATOM 510 C C . THR A 1 65 ? 29.496 0.387 -55.969 1.00 44.69 65 THR A C 1
ATOM 512 O O . THR A 1 65 ? 29.686 0.583 -54.769 1.00 44.69 65 THR A O 1
ATOM 515 N N . GLY A 1 66 ? 30.199 -0.536 -56.627 1.00 47.88 66 GLY A N 1
ATOM 516 C CA . GLY A 1 66 ? 31.239 -1.344 -55.997 1.00 47.88 66 GLY A CA 1
ATOM 517 C C . GLY A 1 66 ? 32.492 -0.538 -55.659 1.00 47.88 66 GLY A C 1
ATOM 518 O O . GLY A 1 66 ? 33.052 0.062 -56.559 1.00 47.88 66 GLY A O 1
ATOM 519 N N . TYR A 1 67 ? 32.956 -0.594 -54.401 1.00 37.56 67 TYR A N 1
ATOM 520 C CA . TYR A 1 67 ? 34.376 -0.478 -54.018 1.00 37.56 67 TYR A CA 1
ATOM 521 C C . TYR A 1 67 ? 34.662 -1.063 -52.606 1.00 37.56 67 TYR A C 1
ATOM 523 O O . TYR A 1 67 ? 33.970 -0.778 -51.622 1.00 37.56 67 TYR A O 1
ATOM 531 N N . GLU A 1 68 ? 35.719 -1.887 -52.599 1.00 46.88 68 GLU A N 1
ATOM 532 C CA . GLU A 1 68 ? 36.675 -2.371 -51.580 1.00 46.88 68 GLU A CA 1
ATOM 533 C C . GLU A 1 68 ? 36.340 -3.230 -50.330 1.00 46.88 68 GLU A C 1
ATOM 535 O O . GLU A 1 68 ? 35.454 -3.006 -49.504 1.00 46.88 68 GLU A O 1
ATOM 540 N N . LYS A 1 69 ? 37.217 -4.237 -50.175 1.00 46.84 69 LYS A N 1
ATOM 541 C CA . LYS A 1 69 ? 37.084 -5.552 -49.521 1.00 46.84 69 LYS A CA 1
ATOM 542 C C . LYS A 1 69 ? 37.261 -5.563 -47.990 1.00 46.84 69 LYS A C 1
ATOM 544 O O . LYS A 1 69 ? 37.117 -6.617 -47.378 1.00 46.84 69 LYS A O 1
ATOM 549 N N . LYS A 1 70 ? 37.528 -4.419 -47.347 1.00 45.53 70 LYS A N 1
ATOM 550 C CA . LYS A 1 70 ? 37.654 -4.308 -45.871 1.00 45.53 70 LYS A CA 1
ATOM 551 C C . LYS A 1 70 ? 36.431 -3.668 -45.192 1.00 45.53 70 LYS A C 1
ATOM 553 O O . LYS A 1 70 ? 36.217 -3.869 -44.002 1.00 45.53 70 LYS A O 1
ATOM 558 N N . SER A 1 71 ? 35.583 -2.991 -45.973 1.00 51.19 71 SER A N 1
ATOM 559 C CA . SER A 1 71 ? 34.325 -2.344 -45.557 1.00 51.19 71 SER A CA 1
ATOM 560 C C . SER A 1 71 ? 33.097 -3.278 -45.650 1.00 51.19 71 SER A C 1
ATOM 562 O O . SER A 1 71 ? 32.039 -2.997 -45.089 1.00 51.19 71 SER A O 1
ATOM 564 N N . GLY A 1 72 ? 33.240 -4.444 -46.295 1.00 55.62 72 GLY A N 1
ATOM 565 C CA . GLY A 1 72 ? 32.123 -5.332 -46.647 1.00 55.62 72 GLY A CA 1
ATOM 566 C C . GLY A 1 72 ? 31.266 -5.829 -45.476 1.00 55.62 72 GLY A C 1
ATOM 567 O O . GLY A 1 72 ? 30.057 -5.956 -45.630 1.00 55.62 72 GLY A O 1
ATOM 568 N N . LYS A 1 73 ? 31.846 -6.056 -44.286 1.00 58.25 73 LYS A N 1
ATOM 569 C CA . LYS A 1 73 ? 31.065 -6.486 -43.107 1.00 58.25 73 LYS A CA 1
ATOM 570 C C . LYS A 1 73 ? 30.201 -5.357 -42.535 1.00 58.25 73 LYS A C 1
ATOM 572 O O . LYS A 1 73 ? 29.050 -5.596 -42.194 1.00 58.25 73 LYS A O 1
ATOM 577 N N . ILE A 1 74 ? 30.721 -4.129 -42.482 1.00 58.34 74 ILE A N 1
ATOM 578 C CA . ILE A 1 74 ? 29.971 -2.956 -41.997 1.00 58.34 74 ILE A CA 1
ATOM 579 C C . ILE A 1 74 ? 28.898 -2.561 -43.022 1.00 58.34 74 ILE A C 1
ATOM 581 O O . ILE A 1 74 ? 27.743 -2.354 -42.648 1.00 58.34 74 ILE A O 1
ATOM 585 N N . LYS A 1 75 ? 29.239 -2.567 -44.321 1.00 61.69 75 LYS A N 1
ATOM 586 C CA . LYS A 1 75 ? 28.286 -2.338 -45.421 1.00 61.69 75 LYS A CA 1
ATOM 587 C C . LYS A 1 75 ? 27.165 -3.384 -45.475 1.00 61.69 75 LYS A C 1
ATOM 589 O O . LYS A 1 75 ? 26.053 -3.033 -45.846 1.00 61.69 75 LYS A O 1
ATOM 594 N N . ALA A 1 76 ? 27.414 -4.630 -45.065 1.00 67.19 76 ALA A N 1
ATOM 595 C CA . ALA A 1 76 ? 26.381 -5.669 -44.999 1.00 67.19 76 ALA A CA 1
ATOM 596 C C . ALA A 1 76 ? 25.445 -5.535 -43.780 1.00 67.19 76 ALA A C 1
ATOM 598 O O . ALA A 1 76 ? 24.276 -5.904 -43.860 1.00 67.19 76 ALA A O 1
ATOM 599 N N . ILE A 1 77 ? 25.939 -5.001 -42.658 1.00 68.75 77 ILE A N 1
ATOM 600 C CA . ILE A 1 77 ? 25.174 -4.877 -41.403 1.00 68.75 77 ILE A CA 1
ATOM 601 C C . ILE A 1 77 ? 24.332 -3.591 -41.376 1.00 68.75 77 ILE A C 1
ATOM 603 O O . ILE A 1 77 ? 23.227 -3.583 -40.832 1.00 68.75 77 ILE A O 1
ATOM 607 N N . MET A 1 78 ? 24.810 -2.511 -42.001 1.00 68.31 78 MET A N 1
ATOM 608 C CA . MET A 1 78 ? 24.143 -1.204 -42.005 1.00 68.31 78 MET A CA 1
ATOM 609 C C . MET A 1 78 ? 22.691 -1.225 -42.540 1.00 68.31 78 MET A C 1
ATOM 611 O O . MET A 1 78 ? 21.829 -0.616 -41.905 1.00 68.31 78 MET A O 1
ATOM 615 N N . PRO A 1 79 ? 22.352 -1.934 -43.636 1.00 74.75 79 PRO A N 1
ATOM 616 C CA . PRO A 1 79 ? 20.974 -2.022 -44.123 1.00 74.75 79 PRO A CA 1
ATOM 617 C C . PRO A 1 79 ? 20.054 -2.753 -43.139 1.00 74.75 79 PRO A C 1
ATOM 619 O O . PRO A 1 79 ? 18.897 -2.375 -42.972 1.00 74.75 79 PRO A O 1
ATOM 622 N N . VAL A 1 80 ? 20.572 -3.781 -42.458 1.00 74.75 80 VAL A N 1
ATOM 623 C CA . VAL A 1 80 ? 19.822 -4.551 -41.456 1.00 74.75 80 VAL A CA 1
ATOM 624 C C . VAL A 1 80 ? 19.550 -3.691 -40.221 1.00 74.75 80 VAL A C 1
ATOM 626 O O . VAL A 1 80 ? 18.407 -3.612 -39.777 1.00 74.75 80 VAL A O 1
ATOM 629 N N . LEU A 1 81 ? 20.562 -2.976 -39.717 1.00 68.06 81 LEU A N 1
ATOM 630 C CA . LEU A 1 81 ? 20.405 -2.042 -38.597 1.00 68.06 81 LEU A CA 1
ATOM 631 C C . LEU A 1 81 ? 19.422 -0.913 -38.921 1.00 68.06 81 LEU A C 1
ATOM 633 O O . LEU A 1 81 ? 18.568 -0.599 -38.098 1.00 68.06 81 LEU A O 1
ATOM 637 N N . LYS A 1 82 ? 19.486 -0.350 -40.133 1.00 70.69 82 LYS A N 1
ATOM 638 C CA . LYS A 1 82 ? 18.540 0.674 -40.604 1.00 70.69 82 LYS A CA 1
ATOM 639 C C . LYS A 1 82 ? 17.100 0.150 -40.643 1.00 70.69 82 LYS A C 1
ATOM 641 O O . LYS A 1 82 ? 16.202 0.840 -40.171 1.00 70.69 82 LYS A O 1
ATOM 646 N N . LYS A 1 83 ? 16.872 -1.075 -41.139 1.00 77.06 83 LYS A N 1
ATOM 647 C CA . LYS A 1 83 ? 15.540 -1.714 -41.147 1.00 77.06 83 LYS A CA 1
ATOM 648 C C . LYS A 1 83 ? 14.999 -1.945 -39.735 1.00 77.06 83 LYS A C 1
ATOM 650 O O . LYS A 1 83 ? 13.837 -1.648 -39.477 1.00 77.06 83 LYS A O 1
ATOM 655 N N . ILE A 1 84 ? 15.841 -2.428 -38.822 1.00 74.81 84 ILE A N 1
ATOM 656 C CA . ILE A 1 84 ? 15.477 -2.607 -37.408 1.00 74.81 84 ILE A CA 1
ATOM 657 C C . ILE A 1 84 ? 15.107 -1.253 -36.785 1.00 74.81 84 ILE A C 1
ATOM 659 O O . ILE A 1 84 ? 14.050 -1.122 -36.174 1.00 74.81 84 ILE A O 1
ATOM 663 N N . TRP A 1 85 ? 15.924 -0.223 -37.004 1.00 76.56 85 TRP A N 1
ATOM 664 C CA . TRP A 1 85 ? 15.713 1.119 -36.457 1.00 76.56 85 TRP A CA 1
ATOM 665 C C . TRP A 1 85 ? 14.408 1.763 -36.932 1.00 76.56 85 TRP A C 1
ATOM 667 O O . TRP A 1 85 ? 13.659 2.316 -36.129 1.00 76.56 85 TRP A O 1
ATOM 677 N N . VAL A 1 86 ? 14.089 1.602 -38.217 1.00 77.81 86 VAL A N 1
ATOM 678 C CA . VAL A 1 86 ? 12.832 2.060 -38.822 1.00 77.81 86 VAL A CA 1
ATOM 679 C C . VAL A 1 86 ? 11.595 1.476 -38.132 1.00 77.81 86 VAL A C 1
ATOM 681 O O . VAL A 1 86 ? 10.595 2.175 -38.001 1.00 77.81 86 VAL A O 1
ATOM 684 N N . VAL A 1 87 ? 11.649 0.223 -37.671 1.00 77.50 87 VAL A N 1
ATOM 685 C CA . VAL A 1 87 ? 10.538 -0.418 -36.944 1.00 77.50 87 VAL A CA 1
ATOM 686 C C . VAL A 1 87 ? 10.523 0.002 -35.471 1.00 77.50 87 VAL A C 1
ATOM 688 O O . VAL A 1 87 ? 9.460 0.215 -34.887 1.00 77.50 87 VAL A O 1
ATOM 691 N N . MET A 1 88 ? 11.700 0.160 -34.864 1.00 77.81 88 MET A N 1
ATOM 692 C CA . MET A 1 88 ? 11.836 0.483 -33.443 1.00 77.81 88 MET A CA 1
ATOM 693 C C . MET A 1 88 ? 11.395 1.907 -33.085 1.00 77.81 88 MET A C 1
ATOM 695 O O . MET A 1 88 ? 10.867 2.111 -31.992 1.00 77.81 88 MET A O 1
ATOM 699 N N . ILE A 1 89 ? 11.571 2.887 -33.979 1.00 81.44 89 ILE A N 1
ATOM 700 C CA . ILE A 1 89 ? 11.143 4.279 -33.744 1.00 81.44 89 ILE A CA 1
ATOM 701 C C . ILE A 1 89 ? 9.626 4.392 -33.521 1.00 81.44 89 ILE A C 1
ATOM 703 O O . ILE A 1 89 ? 9.233 4.865 -32.454 1.00 81.44 89 ILE A O 1
ATOM 707 N N . PRO A 1 90 ? 8.749 3.977 -34.457 1.00 81.88 90 PRO A N 1
ATOM 708 C CA . PRO A 1 90 ? 7.308 4.113 -34.273 1.00 81.88 90 PRO A CA 1
ATOM 709 C C . PRO A 1 90 ? 6.812 3.278 -33.093 1.00 81.88 90 PRO A C 1
ATOM 711 O O . PRO A 1 90 ? 5.973 3.753 -32.330 1.00 81.88 90 PRO A O 1
ATOM 714 N N . LEU A 1 91 ? 7.388 2.091 -32.870 1.00 81.19 91 LEU A N 1
ATOM 715 C CA . LEU A 1 91 ? 7.088 1.297 -31.680 1.00 81.19 91 LEU A CA 1
ATOM 716 C C . LEU A 1 91 ? 7.453 2.051 -30.392 1.00 81.19 91 LEU A C 1
ATOM 718 O O . LEU A 1 91 ? 6.658 2.086 -29.460 1.00 81.19 91 LEU A O 1
ATOM 722 N N . SER A 1 92 ? 8.605 2.721 -30.354 1.00 81.56 92 SER A N 1
ATOM 723 C CA . SER A 1 92 ? 9.021 3.524 -29.198 1.00 81.56 92 SER A CA 1
ATOM 724 C C . SER A 1 92 ? 8.158 4.755 -28.981 1.00 81.56 92 SER A C 1
ATOM 726 O O . SER A 1 92 ? 7.903 5.107 -27.836 1.00 81.56 92 SER A O 1
ATOM 728 N N . ILE A 1 93 ? 7.673 5.392 -30.048 1.00 84.62 93 ILE A N 1
ATOM 729 C CA . ILE A 1 93 ? 6.726 6.511 -29.953 1.00 84.62 93 ILE A CA 1
ATOM 730 C C . ILE A 1 93 ? 5.398 6.029 -29.354 1.00 84.62 93 ILE A C 1
ATOM 732 O O . ILE A 1 93 ? 4.855 6.682 -28.464 1.00 84.62 93 ILE A O 1
ATOM 736 N N . LEU A 1 94 ? 4.902 4.862 -29.779 1.00 85.88 94 LEU A N 1
ATOM 737 C CA . LEU A 1 94 ? 3.712 4.241 -29.189 1.00 85.88 94 LEU A CA 1
ATOM 738 C C . LEU A 1 94 ? 3.938 3.874 -27.715 1.00 85.88 94 LEU A C 1
ATOM 740 O O . LEU A 1 94 ? 3.090 4.173 -26.874 1.00 85.88 94 LEU A O 1
ATOM 744 N N . CYS A 1 95 ? 5.094 3.288 -27.385 1.00 85.06 95 CYS A N 1
ATOM 745 C CA . CYS A 1 95 ? 5.481 2.997 -26.005 1.00 85.06 95 CYS A CA 1
ATOM 746 C C . CYS A 1 95 ? 5.574 4.272 -25.158 1.00 85.06 95 CYS A C 1
ATOM 748 O O . CYS A 1 95 ? 5.083 4.274 -24.035 1.00 85.06 95 CYS A O 1
ATOM 750 N N . LEU A 1 96 ? 6.148 5.358 -25.685 1.00 85.00 96 LEU A N 1
ATOM 751 C CA . LEU A 1 96 ? 6.225 6.653 -25.004 1.00 85.00 96 LEU A CA 1
ATOM 752 C C . LEU A 1 96 ? 4.828 7.203 -24.729 1.00 85.00 96 LEU A C 1
ATOM 754 O O . LEU A 1 96 ? 4.540 7.564 -23.596 1.00 85.00 96 LEU A O 1
ATOM 758 N N . ALA A 1 97 ? 3.931 7.194 -25.718 1.00 83.56 97 ALA A N 1
ATOM 759 C CA . ALA A 1 97 ? 2.552 7.642 -25.530 1.00 83.56 97 ALA A CA 1
ATOM 760 C C . ALA A 1 97 ? 1.801 6.809 -24.472 1.00 83.56 97 ALA A C 1
ATOM 762 O O . ALA A 1 97 ? 1.065 7.365 -23.653 1.00 83.56 97 ALA A O 1
ATOM 763 N N . TYR A 1 98 ? 2.004 5.487 -24.467 1.00 81.12 98 TYR A N 1
ATOM 764 C CA . TYR A 1 98 ? 1.447 4.584 -23.459 1.00 81.12 98 TYR A CA 1
ATOM 765 C C . TYR A 1 98 ? 1.984 4.900 -22.056 1.00 81.12 98 TYR A C 1
ATOM 767 O O . TYR A 1 98 ? 1.206 5.150 -21.138 1.00 81.12 98 TYR A O 1
ATOM 775 N N . VAL A 1 99 ? 3.309 4.972 -21.912 1.00 82.06 99 VAL A N 1
ATOM 776 C CA . VAL A 1 99 ? 3.998 5.266 -20.650 1.00 82.06 99 VAL A CA 1
ATOM 777 C C . VAL A 1 99 ? 3.621 6.654 -20.119 1.00 82.06 99 VAL A C 1
ATOM 779 O O . VAL A 1 99 ? 3.306 6.787 -18.940 1.00 82.06 99 VAL A O 1
ATOM 782 N N . SER A 1 100 ? 3.563 7.680 -20.974 1.00 77.69 100 SER A N 1
ATOM 783 C CA . SER A 1 100 ? 3.135 9.031 -20.594 1.00 77.69 100 SER A CA 1
ATOM 784 C C . SER A 1 100 ? 1.702 9.059 -20.066 1.00 77.69 100 SER A C 1
ATOM 786 O O . SER A 1 100 ? 1.445 9.731 -19.070 1.00 77.69 100 SER A O 1
ATOM 788 N N . LYS A 1 101 ? 0.766 8.314 -20.673 1.00 74.06 101 LYS A N 1
ATOM 789 C CA . LYS A 1 101 ? -0.597 8.183 -20.128 1.00 74.06 101 LYS A CA 1
ATOM 790 C C . LYS A 1 101 ? -0.613 7.473 -18.778 1.00 74.06 101 LYS A C 1
ATOM 792 O O . LYS A 1 101 ? -1.381 7.874 -17.910 1.00 74.06 101 LYS A O 1
ATOM 797 N N . SER A 1 102 ? 0.224 6.456 -18.593 1.00 69.25 102 SER A N 1
ATOM 798 C CA . SER A 1 102 ? 0.350 5.768 -17.307 1.00 69.25 102 SER A CA 1
ATOM 799 C C . SER A 1 102 ? 0.912 6.681 -16.215 1.00 69.25 102 SER A C 1
ATOM 801 O O . SER A 1 102 ? 0.395 6.654 -15.107 1.00 69.25 102 SER A O 1
ATOM 803 N N . PHE A 1 103 ? 1.866 7.567 -16.528 1.00 66.25 103 PHE A N 1
ATOM 804 C CA . PHE A 1 103 ? 2.367 8.565 -15.571 1.00 66.25 103 PHE A CA 1
ATOM 805 C C . PHE A 1 103 ? 1.279 9.529 -15.073 1.00 66.25 103 PHE A C 1
ATOM 807 O O . PHE A 1 103 ? 1.288 9.891 -13.903 1.00 66.25 103 PHE A O 1
ATOM 814 N N . HIS A 1 104 ? 0.305 9.893 -15.916 1.00 59.06 104 HIS A N 1
ATOM 815 C CA . HIS A 1 104 ? -0.845 10.715 -15.500 1.00 59.06 104 HIS A CA 1
ATOM 816 C C . HIS A 1 104 ? -1.857 9.955 -14.628 1.00 59.06 104 HIS A C 1
ATOM 818 O O . HIS A 1 104 ? -2.759 10.565 -14.064 1.00 59.06 104 HIS A O 1
ATOM 824 N N . ARG A 1 105 ? -1.743 8.624 -14.556 1.00 57.16 105 ARG A N 1
ATOM 825 C CA . ARG A 1 105 ? -2.588 7.750 -13.735 1.00 57.16 105 ARG A CA 1
ATOM 826 C C . ARG A 1 105 ? -1.896 7.292 -12.459 1.00 57.16 105 ARG A C 1
ATOM 828 O O . ARG A 1 105 ? -2.472 6.463 -11.771 1.00 57.16 105 ARG A O 1
ATOM 835 N N . ILE A 1 106 ? -0.692 7.778 -12.160 1.00 56.19 106 ILE A N 1
ATOM 836 C CA . ILE A 1 106 ? -0.070 7.533 -10.861 1.00 56.19 106 ILE A CA 1
ATOM 837 C C . ILE A 1 106 ? -0.805 8.444 -9.872 1.00 56.19 106 ILE A C 1
ATOM 839 O O . ILE A 1 106 ? -0.603 9.661 -9.939 1.00 56.19 106 ILE A O 1
ATOM 843 N N . PRO A 1 107 ? -1.697 7.920 -9.010 1.00 54.41 107 PRO A N 1
ATOM 844 C CA . PRO A 1 107 ? -2.251 8.737 -7.941 1.00 54.41 107 PRO A CA 1
ATOM 845 C C . PRO A 1 107 ? -1.101 9.261 -7.076 1.00 54.41 107 PRO A C 1
ATOM 847 O O . PRO A 1 107 ? -0.052 8.623 -6.959 1.00 54.41 107 PRO A O 1
ATOM 850 N N . HIS A 1 108 ? -1.280 10.438 -6.482 1.00 54.47 108 HIS A N 1
ATOM 851 C CA . HIS A 1 108 ? -0.326 10.961 -5.512 1.00 54.47 108 HIS A CA 1
ATOM 852 C C . HIS A 1 108 ? -0.226 9.979 -4.337 1.00 54.47 108 HIS A C 1
ATOM 854 O O . HIS A 1 108 ? -1.110 9.934 -3.491 1.00 54.47 108 HIS A O 1
ATOM 860 N N . PHE A 1 109 ? 0.832 9.167 -4.314 1.00 61.59 109 PHE A N 1
ATOM 861 C CA . PHE A 1 109 ? 1.127 8.269 -3.205 1.00 61.59 109 PHE A CA 1
ATOM 862 C C . PHE A 1 109 ? 1.687 9.089 -2.043 1.00 61.59 109 PHE A C 1
ATOM 864 O O . PHE A 1 109 ? 2.818 9.584 -2.110 1.00 61.59 109 PHE A O 1
ATOM 871 N N . ASP A 1 110 ? 0.889 9.247 -0.990 1.00 69.62 110 ASP A N 1
ATOM 872 C CA . ASP A 1 110 ? 1.346 9.866 0.245 1.00 69.62 110 ASP A CA 1
ATOM 873 C C . ASP A 1 110 ? 2.012 8.815 1.140 1.00 69.62 110 ASP A C 1
ATOM 875 O O . ASP A 1 110 ? 1.362 8.028 1.820 1.00 69.62 110 ASP A O 1
ATOM 879 N N . ARG A 1 111 ? 3.348 8.840 1.178 1.00 72.25 111 ARG A N 1
ATOM 880 C CA . ARG A 1 111 ? 4.176 7.958 2.024 1.00 72.25 111 ARG A CA 1
ATOM 881 C C . ARG A 1 111 ? 3.942 8.134 3.527 1.00 72.25 111 ARG A C 1
ATOM 883 O O . ARG A 1 111 ? 4.494 7.368 4.324 1.00 72.25 111 ARG A O 1
ATOM 890 N N . THR A 1 112 ? 3.216 9.176 3.922 1.00 77.38 112 THR A N 1
ATOM 891 C CA . THR A 1 112 ? 2.871 9.469 5.315 1.00 77.38 112 THR A CA 1
ATOM 892 C C . THR A 1 112 ? 1.530 8.878 5.735 1.00 77.38 112 THR A C 1
ATOM 894 O O . THR A 1 112 ? 1.151 9.049 6.894 1.00 77.38 112 THR A O 1
ATOM 897 N N . GLN A 1 113 ? 0.847 8.170 4.830 1.00 82.00 113 GLN A N 1
ATOM 898 C CA . GLN A 1 113 ? -0.448 7.554 5.080 1.00 82.00 113 GLN A CA 1
ATOM 899 C C . GLN A 1 113 ? -0.430 6.068 4.703 1.00 82.00 113 GLN A C 1
ATOM 901 O O . GLN A 1 113 ? 0.241 5.651 3.757 1.00 82.00 113 GLN A O 1
ATOM 906 N N . LEU A 1 114 ? -1.176 5.268 5.459 1.00 85.56 114 LEU A N 1
ATOM 907 C CA . LEU A 1 114 ? -1.496 3.887 5.135 1.00 85.56 114 LEU A CA 1
ATOM 908 C C . LEU A 1 114 ? -2.978 3.816 4.771 1.00 85.56 114 LEU A C 1
ATOM 910 O O . LEU A 1 114 ? -3.839 4.005 5.631 1.00 85.56 114 LEU A O 1
ATOM 914 N N . GLU A 1 115 ? -3.247 3.526 3.502 1.00 86.94 115 GLU A N 1
ATOM 915 C CA . GLU A 1 115 ? -4.589 3.245 3.001 1.00 86.94 115 GLU A CA 1
ATOM 916 C C . GLU A 1 115 ? -4.926 1.764 3.227 1.00 86.94 115 GLU A C 1
ATOM 918 O O . GLU A 1 115 ? -4.102 0.878 2.956 1.00 86.94 115 GLU A O 1
ATOM 923 N N . ILE A 1 116 ? -6.126 1.486 3.732 1.00 88.62 116 ILE A N 1
ATOM 924 C CA . ILE A 1 116 ? -6.650 0.129 3.903 1.00 88.62 116 ILE A CA 1
ATOM 925 C C . ILE A 1 116 ? -8.016 0.061 3.232 1.00 88.62 116 ILE A C 1
ATOM 927 O O . ILE A 1 116 ? -8.964 0.701 3.680 1.00 88.62 116 ILE A O 1
ATOM 931 N N . GLU A 1 117 ? -8.103 -0.744 2.183 1.00 88.00 117 GLU A N 1
ATOM 932 C CA . GLU A 1 117 ? -9.361 -1.121 1.542 1.00 88.00 117 GLU A CA 1
ATOM 933 C C . GLU A 1 117 ? -9.824 -2.452 2.133 1.00 88.00 117 GLU A C 1
ATOM 935 O O . GLU A 1 117 ? -9.002 -3.329 2.431 1.00 88.00 117 GLU A O 1
ATOM 940 N N . TYR A 1 118 ? -11.132 -2.628 2.287 1.00 87.81 118 TYR A N 1
ATOM 941 C CA . TYR A 1 118 ? -11.681 -3.892 2.756 1.00 87.81 118 TYR A CA 1
ATOM 942 C C . TYR A 1 118 ? -12.960 -4.312 2.036 1.00 87.81 118 TYR A C 1
ATOM 944 O O . TYR A 1 118 ? -13.831 -3.501 1.732 1.00 87.81 118 TYR A O 1
ATOM 952 N N . SER A 1 119 ? -13.080 -5.617 1.816 1.00 85.56 119 SER A N 1
ATOM 953 C CA . SER A 1 119 ? -14.219 -6.297 1.198 1.00 85.56 119 SER A CA 1
ATOM 954 C C . SER A 1 119 ? -14.516 -7.602 1.941 1.00 85.56 119 SER A C 1
ATOM 956 O O . SER A 1 119 ? -13.705 -8.058 2.748 1.00 85.56 119 SER A O 1
ATOM 958 N N . ASP A 1 120 ? -15.692 -8.193 1.703 1.00 88.31 120 ASP A N 1
ATOM 959 C CA . ASP A 1 120 ? -16.118 -9.458 2.328 1.00 88.31 120 ASP A CA 1
ATOM 960 C C . ASP A 1 120 ? -15.939 -9.466 3.861 1.00 88.31 120 ASP A C 1
ATOM 962 O O . ASP A 1 120 ? -15.447 -10.419 4.473 1.00 88.31 120 ASP A O 1
ATOM 966 N N . VAL A 1 121 ? -16.325 -8.351 4.489 1.00 90.69 121 VAL A N 1
ATOM 967 C CA . VAL A 1 121 ? -16.179 -8.131 5.932 1.00 90.69 121 VAL A CA 1
ATOM 968 C C . VAL A 1 121 ? -17.339 -8.741 6.727 1.00 90.69 121 VAL A C 1
ATOM 970 O O . VAL A 1 121 ? -18.455 -8.840 6.208 1.00 90.69 121 VAL A O 1
ATOM 973 N N . PRO A 1 122 ? -17.126 -9.115 8.005 1.00 93.81 122 PRO A N 1
ATOM 974 C CA . PRO A 1 122 ? -18.205 -9.558 8.884 1.00 93.81 122 PRO A CA 1
ATOM 975 C C . PRO A 1 122 ? -19.334 -8.524 8.997 1.00 93.81 122 PRO A C 1
ATOM 977 O O . PRO A 1 122 ? -19.090 -7.311 9.022 1.00 93.81 122 PRO A O 1
ATOM 980 N N . GLU A 1 123 ? -20.575 -9.000 9.112 1.00 92.38 123 GLU A N 1
ATOM 981 C CA . GLU A 1 123 ? -21.738 -8.131 9.300 1.00 92.38 123 GLU A CA 1
ATOM 982 C C . GLU A 1 123 ? -21.578 -7.272 10.565 1.00 92.38 123 GLU A C 1
ATOM 984 O O . GLU A 1 123 ? -21.185 -7.762 11.623 1.00 92.38 123 GLU A O 1
ATOM 989 N N . GLY A 1 124 ? -21.877 -5.975 10.449 1.00 91.25 124 GLY A N 1
ATOM 990 C CA . GLY A 1 124 ? -21.738 -5.015 11.548 1.00 91.25 124 GLY A CA 1
ATOM 991 C C . GLY A 1 124 ? -20.370 -4.334 11.650 1.00 91.25 124 GLY A C 1
ATOM 992 O O . GLY A 1 124 ? -20.189 -3.507 12.544 1.00 91.25 124 GLY A O 1
ATOM 993 N N . THR A 1 125 ? -19.432 -4.623 10.738 1.00 92.62 125 THR A N 1
ATOM 994 C CA . THR A 1 125 ? -18.134 -3.929 10.671 1.00 92.62 125 THR A CA 1
ATOM 995 C C . THR A 1 125 ? -18.335 -2.431 10.432 1.00 92.62 125 THR A C 1
ATOM 997 O O . THR A 1 125 ? -18.941 -2.023 9.441 1.00 92.62 125 THR A O 1
ATOM 1000 N N . ALA A 1 126 ? -17.816 -1.613 11.346 1.00 91.62 126 ALA A N 1
ATOM 1001 C CA . ALA A 1 126 ? -17.828 -0.157 11.260 1.00 91.62 126 ALA A CA 1
ATOM 1002 C C . ALA A 1 126 ? -16.523 0.403 10.676 1.00 91.62 126 ALA A C 1
ATOM 1004 O O . ALA A 1 126 ? -16.576 1.389 9.942 1.00 91.62 126 ALA A O 1
ATOM 1005 N N . TYR A 1 127 ? -15.381 -0.211 11.002 1.00 92.31 127 TYR A N 1
ATOM 1006 C CA . TYR A 1 127 ? -14.059 0.147 10.481 1.00 92.31 127 TYR A CA 1
ATOM 1007 C C . TYR A 1 127 ? -13.076 -1.030 10.607 1.00 92.31 127 TYR A C 1
ATOM 1009 O O . TYR A 1 127 ? -13.396 -2.062 11.206 1.00 92.31 127 TYR A O 1
ATOM 1017 N N . VAL A 1 128 ? -11.872 -0.870 10.051 1.00 93.56 128 VAL A N 1
ATOM 1018 C CA . VAL A 1 128 ? -10.783 -1.854 10.151 1.00 93.56 128 VAL A CA 1
ATOM 1019 C C . VAL A 1 128 ? -9.558 -1.228 10.795 1.00 93.56 128 VAL A C 1
ATOM 1021 O O . VAL A 1 128 ? -9.077 -0.204 10.323 1.00 93.56 128 VAL A O 1
ATOM 1024 N N . ASP A 1 129 ? -9.025 -1.859 11.837 1.00 94.50 129 ASP A N 1
ATOM 1025 C CA . ASP A 1 129 ? -7.818 -1.396 12.525 1.00 94.50 129 ASP A CA 1
ATOM 1026 C C . ASP A 1 129 ? -6.605 -2.282 12.226 1.00 94.50 129 ASP A C 1
ATOM 1028 O O . ASP A 1 129 ? -6.731 -3.477 11.943 1.00 94.50 129 ASP A O 1
ATOM 1032 N N . VAL A 1 130 ? -5.411 -1.705 12.336 1.00 94.62 130 VAL A N 1
ATOM 1033 C CA . VAL A 1 130 ? -4.146 -2.427 12.215 1.00 94.62 130 VAL A CA 1
ATOM 1034 C C . VAL A 1 130 ? -3.756 -2.985 13.574 1.00 94.62 130 VAL A C 1
ATOM 1036 O O . VAL A 1 130 ? -3.614 -2.248 14.544 1.00 94.62 130 VAL A O 1
ATOM 1039 N N . LEU A 1 131 ? -3.508 -4.289 13.636 1.00 95.81 131 LEU A N 1
ATOM 1040 C CA . LEU A 1 131 ? -3.003 -4.949 14.831 1.00 95.81 131 LEU A CA 1
ATOM 1041 C C . LEU A 1 131 ? -1.503 -5.218 14.707 1.00 95.81 131 LEU A C 1
ATOM 1043 O O . LEU A 1 131 ? -1.069 -5.998 13.849 1.00 95.81 131 LEU A O 1
ATOM 1047 N N . VAL A 1 132 ? -0.709 -4.645 15.610 1.00 94.69 132 VAL A N 1
ATOM 1048 C CA . VAL A 1 132 ? 0.754 -4.806 15.666 1.00 94.69 132 VAL A CA 1
ATOM 1049 C C . VAL A 1 132 ? 1.204 -5.417 16.986 1.00 94.69 132 VAL A C 1
ATOM 1051 O O . VAL A 1 132 ? 0.499 -5.328 17.987 1.00 94.69 132 VAL A O 1
ATOM 1054 N N . LYS A 1 133 ? 2.405 -6.008 17.007 1.00 94.38 133 LYS A N 1
ATOM 1055 C CA . LYS A 1 133 ? 3.057 -6.376 18.268 1.00 94.38 133 LYS A CA 1
ATOM 1056 C C . LYS A 1 133 ? 3.778 -5.158 18.838 1.00 94.38 133 LYS A C 1
ATOM 1058 O O . LYS A 1 133 ? 4.867 -4.835 18.374 1.00 94.38 133 LYS A O 1
ATOM 1063 N N . ILE A 1 134 ? 3.159 -4.492 19.807 1.00 90.94 134 ILE A N 1
ATOM 1064 C CA . ILE A 1 134 ? 3.729 -3.341 20.517 1.00 90.94 134 ILE A CA 1
ATOM 1065 C C . ILE A 1 134 ? 3.795 -3.643 22.016 1.00 90.94 134 ILE A C 1
ATOM 1067 O O . ILE A 1 134 ? 2.803 -4.046 22.629 1.00 90.94 134 ILE A O 1
ATOM 1071 N N . ASP A 1 135 ? 4.983 -3.476 22.597 1.00 89.12 135 ASP A N 1
ATOM 1072 C CA . ASP A 1 135 ? 5.198 -3.645 24.034 1.00 89.12 135 ASP A CA 1
ATOM 1073 C C . ASP A 1 135 ? 4.885 -2.339 24.772 1.00 89.12 135 ASP A C 1
ATOM 1075 O O . ASP A 1 135 ? 5.132 -1.252 24.257 1.00 89.12 135 ASP A O 1
ATOM 1079 N N . SER A 1 136 ? 4.401 -2.447 26.007 1.00 89.69 136 SER A N 1
ATOM 1080 C CA . SER A 1 136 ? 4.255 -1.316 26.929 1.00 89.69 136 SER A CA 1
ATOM 1081 C C . SER A 1 136 ? 5.551 -0.536 27.197 1.00 89.69 136 SER A C 1
ATOM 1083 O O . SER A 1 136 ? 5.488 0.616 27.616 1.00 89.69 136 SER A O 1
ATOM 1085 N N . SER A 1 137 ? 6.721 -1.145 26.975 1.00 90.38 137 SER A N 1
ATOM 1086 C CA . SER A 1 137 ? 8.022 -0.482 27.076 1.00 90.38 137 SER A CA 1
ATOM 1087 C C . SER A 1 137 ? 8.463 0.237 25.794 1.00 90.38 137 SER A C 1
ATOM 1089 O O . SER A 1 137 ? 9.530 0.849 25.802 1.00 90.38 137 SER A O 1
ATOM 1091 N N . ASP A 1 138 ? 7.727 0.113 24.681 1.00 89.81 138 ASP A N 1
ATOM 1092 C CA . ASP A 1 138 ? 8.019 0.853 23.444 1.00 89.81 138 ASP A CA 1
ATOM 1093 C C . ASP A 1 138 ? 7.839 2.356 23.703 1.00 89.81 138 ASP A C 1
ATOM 1095 O O . ASP A 1 138 ? 6.851 2.781 24.298 1.00 89.81 138 ASP A O 1
ATOM 1099 N N . GLU A 1 139 ? 8.785 3.178 23.251 1.00 90.38 139 GLU A N 1
ATOM 1100 C CA . GLU A 1 139 ? 8.748 4.635 23.451 1.00 90.38 139 GLU A CA 1
ATOM 1101 C C . GLU A 1 139 ? 7.507 5.299 22.830 1.00 90.38 139 GLU A C 1
ATOM 1103 O O . GLU A 1 139 ? 7.106 6.388 23.240 1.00 90.38 139 GLU A O 1
ATOM 1108 N N . ASN A 1 140 ? 6.897 4.641 21.841 1.00 89.56 140 ASN A N 1
ATOM 1109 C CA . ASN A 1 140 ? 5.714 5.120 21.146 1.00 89.56 140 ASN A CA 1
ATOM 1110 C C . ASN A 1 140 ? 4.422 4.538 21.725 1.00 89.56 140 ASN A C 1
ATOM 1112 O O . ASN A 1 140 ? 3.350 4.899 21.232 1.00 89.56 140 ASN A O 1
ATOM 1116 N N . TYR A 1 141 ? 4.503 3.658 22.727 1.00 93.44 141 TYR A N 1
ATOM 1117 C CA . TYR A 1 141 ? 3.333 3.067 23.358 1.00 93.44 141 TYR A CA 1
ATOM 1118 C C . TYR A 1 141 ? 2.540 4.105 24.158 1.00 93.44 141 TYR A C 1
ATOM 1120 O O . TYR A 1 141 ? 3.082 5.004 24.801 1.00 93.44 141 TYR A O 1
ATOM 1128 N N . THR A 1 142 ? 1.223 3.953 24.139 1.00 94.31 142 THR A N 1
ATOM 1129 C CA . THR A 1 142 ? 0.300 4.692 24.996 1.00 94.31 142 THR A CA 1
ATOM 1130 C C . THR A 1 142 ? -0.898 3.814 25.335 1.00 94.31 142 THR A C 1
ATOM 1132 O O . THR A 1 142 ? -1.271 2.914 24.585 1.00 94.31 142 THR A O 1
ATOM 1135 N N . ASP A 1 143 ? -1.528 4.073 26.477 1.00 91.31 143 ASP A N 1
ATOM 1136 C CA . ASP A 1 143 ? -2.711 3.319 26.897 1.00 91.31 143 ASP A CA 1
ATOM 1137 C C . ASP A 1 143 ? -3.933 3.619 26.027 1.00 91.31 143 ASP A C 1
ATOM 1139 O O . ASP A 1 143 ? -4.848 2.803 25.939 1.00 91.31 143 ASP A O 1
ATOM 1143 N N . PHE A 1 144 ? -3.983 4.814 25.434 1.00 92.94 144 PHE A N 1
ATOM 1144 C CA . PHE A 1 144 ? -5.060 5.229 24.543 1.00 92.94 144 PHE A CA 1
ATOM 1145 C C . PHE A 1 144 ? -4.632 6.456 23.729 1.00 92.94 144 PHE A C 1
ATOM 1147 O O . PHE A 1 144 ? -4.122 7.421 24.302 1.00 92.94 144 PHE A O 1
ATOM 1154 N N . ASN A 1 145 ? -4.843 6.426 22.414 1.00 93.56 145 ASN A N 1
ATOM 1155 C CA . ASN A 1 145 ? -4.334 7.428 21.478 1.00 93.56 145 ASN A CA 1
ATOM 1156 C C . ASN A 1 145 ? -5.440 8.029 20.601 1.00 93.56 145 ASN A C 1
ATOM 1158 O O . ASN A 1 145 ? -6.117 8.963 21.028 1.00 93.56 145 ASN A O 1
ATOM 1162 N N . VAL A 1 146 ? -5.614 7.516 19.378 1.00 91.00 146 VAL A N 1
ATOM 1163 C CA . VAL A 1 146 ? -6.480 8.103 18.352 1.00 91.00 146 VAL A CA 1
ATOM 1164 C C . VAL A 1 146 ? -7.734 7.258 18.178 1.00 91.00 146 VAL A C 1
ATOM 1166 O O . VAL A 1 146 ? -7.663 6.070 17.864 1.00 91.00 146 VAL A O 1
ATOM 1169 N N . ILE A 1 147 ? -8.885 7.909 18.342 1.00 91.69 147 ILE A N 1
ATOM 1170 C CA . ILE A 1 147 ? -10.195 7.344 18.017 1.00 91.69 147 ILE A CA 1
ATOM 1171 C C . ILE A 1 147 ? -10.442 7.533 16.510 1.00 91.69 147 ILE A C 1
ATOM 1173 O O . ILE A 1 147 ? -10.280 8.657 16.028 1.00 91.69 147 ILE A O 1
ATOM 1177 N N . PRO A 1 148 ? -10.854 6.483 15.775 1.00 90.38 148 PRO A N 1
ATOM 1178 C CA . PRO A 1 148 ? -11.209 6.602 14.365 1.00 90.38 148 PRO A CA 1
ATOM 1179 C C . PRO A 1 148 ? -12.371 7.579 14.147 1.00 90.38 148 PRO A C 1
ATOM 1181 O O . PRO A 1 148 ? -13.364 7.554 14.882 1.00 90.38 148 PRO A O 1
ATOM 1184 N N . GLN A 1 149 ? -12.271 8.410 13.113 1.00 91.50 149 GLN A N 1
ATOM 1185 C CA . GLN A 1 149 ? -13.293 9.388 12.748 1.00 91.50 149 GLN A CA 1
ATOM 1186 C C . GLN A 1 149 ? -13.930 9.030 11.411 1.00 91.50 149 GLN A C 1
ATOM 1188 O O . GLN A 1 149 ? -13.242 8.842 10.412 1.00 91.50 149 GLN A O 1
ATOM 1193 N N . LYS A 1 150 ? -15.259 8.963 11.366 1.00 88.50 150 LYS A N 1
ATOM 1194 C CA . LYS A 1 150 ? -16.013 8.707 10.142 1.00 88.50 150 LYS A CA 1
ATOM 1195 C C . LYS A 1 150 ? -16.369 10.002 9.440 1.00 88.50 150 LYS A C 1
ATOM 1197 O O . LYS A 1 150 ? -17.027 10.859 10.024 1.00 88.50 150 LYS A O 1
ATOM 1202 N N . LEU A 1 151 ? -15.980 10.125 8.173 1.00 86.25 151 LEU A N 1
ATOM 1203 C CA . LEU A 1 151 ? -16.351 11.268 7.349 1.00 86.25 151 LEU A CA 1
ATOM 1204 C C . LEU A 1 151 ? -17.859 11.232 7.055 1.00 86.25 151 LEU A C 1
ATOM 1206 O O . LEU A 1 151 ? -18.350 10.321 6.387 1.00 86.25 151 LEU A O 1
ATOM 1210 N N . ILE A 1 152 ? -18.585 12.245 7.525 1.00 84.00 152 ILE A N 1
ATOM 1211 C CA . ILE A 1 152 ? -20.040 12.369 7.359 1.00 84.00 152 ILE A CA 1
ATOM 1212 C C . ILE A 1 152 ? -20.386 13.219 6.140 1.00 84.00 152 ILE A C 1
ATOM 1214 O O . ILE A 1 152 ? -21.318 12.914 5.398 1.00 84.00 152 ILE A O 1
ATOM 1218 N N . SER A 1 153 ? -19.646 14.306 5.918 1.00 79.94 153 SER A N 1
ATOM 1219 C CA . SER A 1 153 ? -19.894 15.187 4.778 1.00 79.94 153 SER A CA 1
ATOM 1220 C C . SER A 1 153 ? -18.634 15.912 4.326 1.00 79.94 153 SER A C 1
ATOM 1222 O O . SER A 1 153 ? -17.735 16.202 5.116 1.00 79.94 153 SER A O 1
ATOM 1224 N N . LYS A 1 154 ? -18.595 16.223 3.030 1.00 79.19 154 LYS A N 1
ATOM 1225 C CA . LYS A 1 154 ? -17.582 17.076 2.414 1.00 79.19 154 LYS A CA 1
ATOM 1226 C C . LYS A 1 154 ? -18.276 18.295 1.824 1.00 79.19 154 LYS A C 1
ATOM 1228 O O . LYS A 1 154 ? -19.200 18.148 1.025 1.00 79.19 154 LYS A O 1
ATOM 1233 N N . GLY A 1 155 ? -17.828 19.477 2.217 1.00 75.88 155 GLY A N 1
ATOM 1234 C CA . GLY A 1 155 ? -18.346 20.756 1.750 1.00 75.88 155 GLY A CA 1
ATOM 1235 C C . GLY A 1 155 ? -17.241 21.672 1.247 1.00 75.88 155 GLY A C 1
ATOM 1236 O O . GLY A 1 155 ? -16.057 21.330 1.264 1.00 75.88 155 GLY A O 1
ATOM 1237 N N . ILE A 1 156 ? -17.655 22.850 0.801 1.00 79.69 156 ILE A N 1
ATOM 1238 C CA . ILE A 1 156 ? -16.773 23.979 0.527 1.00 79.69 156 ILE A CA 1
ATOM 1239 C C . ILE A 1 156 ? -17.244 25.109 1.441 1.00 79.69 156 ILE A C 1
ATOM 1241 O O . ILE A 1 156 ? -18.448 25.361 1.515 1.00 79.69 156 ILE A O 1
ATOM 1245 N N . ASP A 1 157 ? -16.330 25.732 2.178 1.00 80.69 157 ASP A N 1
ATOM 1246 C CA . ASP A 1 157 ? -16.666 26.899 2.991 1.00 80.69 157 ASP A CA 1
ATOM 1247 C C . ASP A 1 157 ? -16.862 28.161 2.137 1.00 80.69 157 ASP A C 1
ATOM 1249 O O . ASP A 1 157 ? -16.699 28.175 0.915 1.00 80.69 157 ASP A O 1
ATOM 1253 N N . ASN A 1 158 ? -17.221 29.257 2.801 1.00 81.06 158 ASN A N 1
ATOM 1254 C CA . ASN A 1 158 ? -17.444 30.547 2.151 1.00 81.06 158 ASN A CA 1
ATOM 1255 C C . ASN A 1 158 ? -16.169 31.136 1.510 1.00 81.06 158 ASN A C 1
ATOM 1257 O O . ASN A 1 158 ? -16.268 32.101 0.754 1.00 81.06 158 ASN A O 1
ATOM 1261 N N . GLU A 1 159 ? -14.993 30.575 1.802 1.00 85.31 159 GLU A N 1
ATOM 1262 C CA . GLU A 1 159 ? -13.692 31.001 1.279 1.00 85.31 159 GLU A CA 1
ATOM 1263 C C . GLU A 1 159 ? -13.220 30.122 0.107 1.00 85.31 159 GLU A C 1
ATOM 1265 O O . GLU A 1 159 ? -12.167 30.374 -0.479 1.00 85.31 159 GLU A O 1
ATOM 1270 N N . GLY A 1 160 ? -14.009 29.115 -0.285 1.00 77.69 160 GLY A N 1
ATOM 1271 C CA . GLY A 1 160 ? -13.660 28.195 -1.365 1.00 77.69 160 GLY A CA 1
ATOM 1272 C C . GLY A 1 160 ? -12.765 27.031 -0.929 1.00 77.69 160 GLY A C 1
ATOM 1273 O O . GLY A 1 160 ? -12.303 26.273 -1.786 1.00 77.69 160 GLY A O 1
ATOM 1274 N N . SER A 1 161 ? -12.530 26.854 0.373 1.00 78.00 161 SER A N 1
ATOM 1275 C CA . SER A 1 161 ? -11.720 25.762 0.917 1.00 78.00 161 SER A CA 1
ATOM 1276 C C . SER A 1 161 ? -12.569 24.520 1.182 1.00 78.00 161 SER A C 1
ATOM 1278 O O . SER A 1 161 ? -13.738 24.602 1.551 1.00 78.00 161 SER A O 1
ATOM 1280 N N . SER A 1 162 ? -11.987 23.334 0.982 1.00 75.75 162 SER A N 1
ATOM 1281 C CA . SER A 1 162 ? -12.672 22.072 1.287 1.00 75.75 162 SER A CA 1
ATOM 1282 C C . SER A 1 162 ? -12.784 21.874 2.797 1.00 75.75 162 SER A C 1
ATOM 1284 O O . SER A 1 162 ? -11.765 21.837 3.484 1.00 75.75 162 SER A O 1
ATOM 1286 N N . VAL A 1 163 ? -14.005 21.672 3.289 1.00 76.31 163 VAL A N 1
ATOM 1287 C CA . VAL A 1 163 ? -14.283 21.325 4.688 1.00 76.31 163 VAL A CA 1
ATOM 1288 C C . VAL A 1 163 ? -14.741 19.877 4.763 1.00 76.31 163 VAL A C 1
ATOM 1290 O O . VAL A 1 163 ? -15.605 19.441 3.999 1.00 76.31 163 VAL A O 1
ATOM 1293 N N . PHE A 1 164 ? -14.156 19.136 5.694 1.00 80.56 164 PHE A N 1
ATOM 1294 C CA . PHE A 1 164 ? -14.476 17.744 5.970 1.00 80.56 164 PHE A CA 1
ATOM 1295 C C . PHE A 1 164 ? -15.093 17.680 7.365 1.00 80.56 164 PHE A C 1
ATOM 1297 O O . PHE A 1 164 ? -14.438 18.043 8.339 1.00 80.56 164 PHE A O 1
ATOM 1304 N N . ASN A 1 165 ? -16.357 17.268 7.453 1.00 81.75 165 ASN A N 1
ATOM 1305 C CA . ASN A 1 165 ? -17.019 17.055 8.735 1.00 81.75 165 ASN A CA 1
ATOM 1306 C C . ASN A 1 165 ? -16.958 15.567 9.059 1.00 81.75 165 ASN A C 1
ATOM 1308 O O . ASN A 1 165 ? -17.594 14.763 8.367 1.00 81.75 165 ASN A O 1
ATOM 1312 N N . SER A 1 166 ? -16.219 15.232 10.108 1.00 85.94 166 SER A N 1
ATOM 1313 C CA . SER A 1 166 ? -16.072 13.869 10.604 1.00 85.94 166 SER A CA 1
ATOM 1314 C C . SER A 1 166 ? -16.660 13.744 12.007 1.00 85.94 166 SER A C 1
ATOM 1316 O O . SER A 1 166 ? -16.633 14.695 12.787 1.00 85.94 166 SER A O 1
ATOM 1318 N N . GLU A 1 167 ? -17.183 12.566 12.330 1.00 88.62 167 GLU A N 1
ATOM 1319 C CA . GLU A 1 167 ? -17.675 12.224 13.665 1.00 88.62 167 GLU A CA 1
ATOM 1320 C C . GLU A 1 167 ? -16.861 11.056 14.238 1.00 88.62 167 GLU A C 1
ATOM 1322 O O . GLU A 1 167 ? -16.583 10.096 13.514 1.00 88.62 167 GLU A O 1
ATOM 1327 N N . PRO A 1 168 ? -16.460 11.103 15.519 1.00 89.81 168 PRO A N 1
ATOM 1328 C CA . PRO A 1 168 ? -15.748 9.994 16.140 1.00 89.81 168 PRO A CA 1
ATOM 1329 C C . PRO A 1 168 ? -16.655 8.763 16.247 1.00 89.81 168 PRO A C 1
ATOM 1331 O O . PRO A 1 168 ? -17.827 8.869 16.611 1.00 89.81 168 PRO A O 1
ATOM 1334 N N . ILE A 1 169 ? -16.102 7.584 15.968 1.00 90.69 169 ILE A N 1
ATOM 1335 C CA . ILE A 1 169 ? -16.763 6.307 16.269 1.00 90.69 169 ILE A CA 1
ATOM 1336 C C . ILE A 1 169 ? -16.717 6.088 17.793 1.00 90.69 169 ILE A C 1
ATOM 1338 O O . ILE A 1 169 ? -15.751 6.487 18.445 1.00 90.69 169 ILE A O 1
ATOM 1342 N N . ASP A 1 170 ? -17.757 5.482 18.374 1.00 92.31 170 ASP A N 1
ATOM 1343 C CA . ASP A 1 170 ? -17.897 5.290 19.828 1.00 92.31 170 ASP A CA 1
ATOM 1344 C C . ASP A 1 170 ? -16.940 4.209 20.365 1.00 92.31 170 ASP A C 1
ATOM 1346 O O . ASP A 1 170 ? -17.314 3.072 20.655 1.00 92.31 170 ASP A O 1
ATOM 1350 N N . ILE A 1 171 ? -15.662 4.578 20.463 1.00 93.69 171 ILE A N 1
ATOM 1351 C CA . ILE A 1 171 ? -14.574 3.756 20.987 1.00 93.69 171 ILE A CA 1
ATOM 1352 C C . ILE A 1 171 ? -14.017 4.413 22.239 1.00 93.69 171 ILE A C 1
ATOM 1354 O O . ILE A 1 171 ? -13.670 5.594 22.259 1.00 93.69 171 ILE A O 1
ATOM 1358 N N . ASN A 1 172 ? -13.868 3.624 23.295 1.00 93.56 172 ASN A N 1
ATOM 1359 C CA . ASN A 1 172 ? -13.265 4.075 24.539 1.00 93.56 172 ASN A CA 1
ATOM 1360 C C . ASN A 1 172 ? -12.332 3.001 25.113 1.00 93.56 172 ASN A C 1
ATOM 1362 O O . ASN A 1 172 ? -12.245 1.886 24.606 1.00 93.56 172 ASN A O 1
ATOM 1366 N N . LYS A 1 173 ? -11.643 3.323 26.213 1.00 93.81 173 LYS A N 1
ATOM 1367 C CA . LYS A 1 173 ? -10.697 2.411 26.887 1.00 93.81 173 LYS A CA 1
ATOM 1368 C C . LYS A 1 173 ? -11.319 1.080 27.329 1.00 93.81 173 LYS A C 1
ATOM 1370 O O . LYS A 1 173 ? -10.597 0.140 27.649 1.00 93.81 173 LYS A O 1
ATOM 1375 N N . ASN A 1 174 ? -12.648 1.007 27.419 1.00 94.75 174 ASN A N 1
ATOM 1376 C CA . ASN A 1 174 ? -13.354 -0.205 27.805 1.00 94.75 174 ASN A CA 1
ATOM 1377 C C . ASN A 1 174 ? -13.774 -1.087 26.632 1.00 94.75 174 ASN A C 1
ATOM 1379 O O . ASN A 1 174 ? -14.081 -2.252 26.902 1.00 94.75 174 ASN A O 1
ATOM 1383 N N . SER A 1 175 ? -13.772 -0.559 25.405 1.00 96.31 175 SER A N 1
ATOM 1384 C CA . SER A 1 175 ? -14.076 -1.295 24.178 1.00 96.31 175 SER A CA 1
ATOM 1385 C C . SER A 1 175 ? -13.149 -2.500 24.008 1.00 96.31 175 SER A C 1
ATOM 1387 O O . SER A 1 175 ? -11.998 -2.480 24.448 1.00 96.31 175 SER A O 1
ATOM 1389 N N . GLU A 1 176 ? -13.645 -3.552 23.359 1.00 97.25 176 GLU A N 1
ATOM 1390 C CA . GLU A 1 176 ? -12.894 -4.796 23.164 1.00 97.25 176 GLU A CA 1
ATOM 1391 C C . GLU A 1 176 ? -11.601 -4.555 22.378 1.00 97.25 176 GLU A C 1
ATOM 1393 O O . GLU A 1 176 ? -10.539 -4.984 22.816 1.00 97.25 176 GLU A O 1
ATOM 1398 N N . ILE A 1 177 ? -11.657 -3.767 21.299 1.00 96.88 177 ILE A N 1
ATOM 1399 C CA . ILE A 1 177 ? -10.481 -3.388 20.499 1.00 96.88 177 ILE A CA 1
ATOM 1400 C C . ILE A 1 177 ? -9.390 -2.664 21.312 1.00 96.88 177 ILE A C 1
ATOM 1402 O O . ILE A 1 177 ? -8.204 -2.859 21.056 1.00 96.88 177 ILE A O 1
ATOM 1406 N N . ALA A 1 178 ? -9.768 -1.883 22.331 1.00 96.00 178 ALA A N 1
ATOM 1407 C CA . ALA A 1 178 ? -8.834 -1.162 23.206 1.00 96.00 178 ALA A CA 1
ATOM 1408 C C . ALA A 1 178 ? -8.171 -2.065 24.261 1.00 96.00 178 ALA A C 1
ATOM 1410 O O . ALA A 1 178 ? -7.208 -1.674 24.913 1.00 96.00 178 ALA A O 1
ATOM 1411 N N . LYS A 1 179 ? -8.718 -3.264 24.472 1.00 96.19 179 LYS A N 1
ATOM 1412 C CA . LYS A 1 179 ? -8.186 -4.287 25.382 1.00 96.19 179 LYS A CA 1
ATOM 1413 C C . LYS A 1 179 ? -7.642 -5.494 24.628 1.00 96.19 179 LYS A C 1
ATOM 1415 O O . LYS A 1 179 ? -7.211 -6.455 25.261 1.00 96.19 179 LYS A O 1
ATOM 1420 N N . TYR A 1 180 ? -7.714 -5.466 23.300 1.00 96.31 180 TYR A N 1
ATOM 1421 C CA . TYR A 1 180 ? -7.358 -6.589 22.461 1.00 96.31 180 TYR A CA 1
ATOM 1422 C C . TYR A 1 180 ? -5.865 -6.886 22.610 1.00 96.31 180 TYR A C 1
ATOM 1424 O O . TYR A 1 180 ? -5.024 -6.027 22.349 1.00 96.31 180 TYR A O 1
ATOM 1432 N N . ASP A 1 181 ? -5.560 -8.109 23.036 1.00 95.00 181 ASP A N 1
ATOM 1433 C CA . ASP A 1 181 ? -4.203 -8.626 23.188 1.00 95.00 181 ASP A CA 1
ATOM 1434 C C . ASP A 1 181 ? -4.208 -10.140 22.918 1.00 95.00 181 ASP A C 1
ATOM 1436 O O . ASP A 1 181 ? -4.310 -10.965 23.826 1.00 95.00 181 ASP A O 1
ATOM 1440 N N . ASP A 1 182 ? -4.166 -10.508 21.636 1.00 94.69 182 ASP A N 1
ATOM 1441 C CA . ASP A 1 182 ? -4.020 -11.901 21.191 1.00 94.69 182 ASP A CA 1
ATOM 1442 C C . ASP A 1 182 ? -2.614 -12.115 20.627 1.00 94.69 182 ASP A C 1
ATOM 1444 O O . ASP A 1 182 ? -2.230 -11.471 19.650 1.00 94.69 182 ASP A O 1
ATOM 1448 N N . ASP A 1 183 ? -1.826 -13.023 21.210 1.00 93.19 183 ASP A N 1
ATOM 1449 C CA . ASP A 1 183 ? -0.427 -13.261 20.806 1.00 93.19 183 ASP A CA 1
ATOM 1450 C C . ASP A 1 183 ? 0.424 -11.960 20.807 1.00 93.19 183 ASP A C 1
ATOM 1452 O O . ASP A 1 183 ? 1.341 -11.787 19.996 1.00 93.19 183 ASP A O 1
ATOM 1456 N N . GLY A 1 184 ? 0.118 -11.010 21.701 1.00 91.94 184 GLY A N 1
ATOM 1457 C CA . GLY A 1 184 ? 0.798 -9.714 21.788 1.00 91.94 184 GLY A CA 1
ATOM 1458 C C . GLY A 1 184 ? 0.365 -8.698 20.729 1.00 91.94 184 GLY A C 1
ATOM 1459 O O . GLY A 1 184 ? 0.982 -7.639 20.629 1.00 91.94 184 GLY A O 1
ATOM 1460 N N . TYR A 1 185 ? -0.630 -9.016 19.894 1.00 95.44 185 TYR A N 1
ATOM 1461 C CA . TYR A 1 185 ? -1.168 -8.091 18.901 1.00 95.44 185 TYR A CA 1
ATOM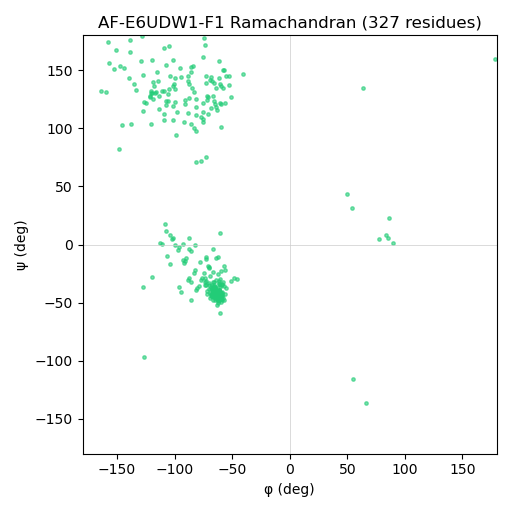 1462 C C . TYR A 1 185 ? -2.176 -7.141 19.543 1.00 95.44 185 TYR A C 1
ATOM 1464 O O . TYR A 1 185 ? -3.163 -7.599 20.108 1.00 95.44 185 TYR A O 1
ATOM 1472 N N . LYS A 1 186 ? -1.954 -5.834 19.381 1.00 96.06 186 LYS A N 1
ATOM 1473 C CA . LYS A 1 186 ? -2.789 -4.749 19.915 1.00 96.06 186 LYS A CA 1
ATOM 1474 C C . LYS A 1 186 ? -3.141 -3.747 18.819 1.00 96.06 186 LYS A C 1
ATOM 1476 O O . LYS A 1 186 ? -2.418 -3.647 17.824 1.00 96.06 186 LYS A O 1
ATOM 1481 N N . SER A 1 187 ? -4.224 -2.997 19.019 1.00 96.00 187 SER A N 1
ATOM 1482 C CA . SER A 1 187 ? -4.622 -1.892 18.139 1.00 96.00 187 SER A CA 1
ATOM 1483 C C . SER A 1 187 ? -3.497 -0.865 17.993 1.00 96.00 187 SER A C 1
ATOM 1485 O O . SER A 1 187 ? -3.037 -0.275 18.973 1.00 96.00 187 SER A O 1
ATOM 1487 N N . LEU A 1 188 ? -3.061 -0.630 16.757 1.00 94.88 188 LEU A N 1
ATOM 1488 C CA . LEU A 1 188 ? -2.050 0.370 16.452 1.00 94.88 188 LEU A CA 1
ATOM 1489 C C . LEU A 1 188 ? -2.596 1.782 16.681 1.00 94.88 188 LEU A C 1
ATOM 1491 O O . LEU A 1 188 ? -1.896 2.604 17.271 1.00 94.88 188 LEU A O 1
ATOM 1495 N N . SER A 1 189 ? -3.820 2.079 16.229 1.00 94.06 189 SER A N 1
ATOM 1496 C CA . SER A 1 189 ? -4.368 3.434 16.338 1.00 94.06 189 SER A CA 1
ATOM 1497 C C . SER A 1 189 ? -4.595 3.855 17.787 1.00 94.06 189 SER A C 1
ATOM 1499 O O . SER A 1 189 ? -4.412 5.030 18.109 1.00 94.06 189 SER A O 1
ATOM 1501 N N . LEU A 1 190 ? -4.938 2.906 18.666 1.00 95.56 190 LEU A N 1
ATOM 1502 C CA . LEU A 1 190 ? -5.208 3.160 20.079 1.00 95.56 190 LEU A CA 1
ATOM 1503 C C . LEU A 1 190 ? -3.953 3.094 20.950 1.00 95.56 190 LEU A C 1
ATOM 1505 O O . LEU A 1 190 ? -3.895 3.829 21.931 1.00 95.56 190 LEU A O 1
ATOM 1509 N N . HIS A 1 191 ? -2.952 2.279 20.600 1.00 95.38 191 HIS A N 1
ATOM 1510 C CA . HIS A 1 191 ? -1.786 2.060 21.465 1.00 95.38 191 HIS A CA 1
ATOM 1511 C C . HIS A 1 191 ? -0.461 2.608 20.944 1.00 95.38 191 HIS A C 1
ATOM 1513 O O . HIS A 1 191 ? 0.551 2.460 21.624 1.00 95.38 191 HIS A O 1
ATOM 1519 N N . SER A 1 192 ? -0.431 3.256 19.776 1.00 92.81 192 SER A N 1
ATOM 1520 C CA . SER A 1 192 ? 0.799 3.820 19.218 1.00 92.81 192 SER A CA 1
ATOM 1521 C C . SER A 1 192 ? 0.662 5.292 18.858 1.00 92.81 192 SER A C 1
ATOM 1523 O O . SER A 1 192 ? -0.125 5.669 17.992 1.00 92.81 192 SER A O 1
ATOM 1525 N N . THR A 1 193 ? 1.528 6.122 19.436 1.00 90.75 193 THR A N 1
ATOM 1526 C CA . THR A 1 193 ? 1.648 7.555 19.118 1.00 90.75 193 THR A CA 1
ATOM 1527 C C . THR A 1 193 ? 2.161 7.832 17.694 1.00 90.75 193 THR A C 1
ATOM 1529 O O . THR A 1 193 ? 2.204 8.999 17.277 1.00 90.75 193 THR A O 1
ATOM 1532 N N . TYR A 1 194 ? 2.526 6.794 16.924 1.00 86.50 194 TYR A N 1
ATOM 1533 C CA . TYR A 1 194 ? 2.826 6.907 15.492 1.00 86.50 194 TYR A CA 1
ATOM 1534 C C . TYR A 1 194 ? 1.615 7.276 14.653 1.00 86.50 194 TYR A C 1
ATOM 1536 O O . TYR A 1 194 ? 1.774 7.946 13.631 1.00 86.50 194 TYR A O 1
ATOM 1544 N N . VAL A 1 195 ? 0.427 6.834 15.059 1.00 88.62 195 VAL A N 1
ATOM 1545 C CA . VAL A 1 195 ? -0.811 7.191 14.376 1.00 88.62 195 VAL A CA 1
ATOM 1546 C C . VAL A 1 195 ? -1.217 8.565 14.882 1.00 88.62 195 VAL A C 1
ATOM 1548 O O . VAL A 1 195 ? -1.527 8.735 16.061 1.00 88.62 195 VAL A O 1
ATOM 1551 N N . LYS A 1 196 ? -1.134 9.570 14.006 1.00 86.94 196 LYS A N 1
ATOM 1552 C CA . LYS A 1 196 ? -1.520 10.949 14.346 1.00 86.94 196 LYS A CA 1
ATOM 1553 C C . LYS A 1 196 ? -2.995 11.219 14.125 1.00 86.94 196 LYS A C 1
ATOM 1555 O O . LYS A 1 196 ? -3.555 12.070 14.802 1.00 86.94 196 LYS A O 1
ATOM 1560 N N . ASP A 1 197 ? -3.585 10.504 13.182 1.00 86.38 197 ASP A N 1
ATOM 1561 C CA . ASP A 1 197 ? -4.980 10.641 12.814 1.00 86.38 197 ASP A CA 1
ATOM 1562 C C . ASP A 1 197 ? -5.460 9.358 12.145 1.00 86.38 197 ASP A C 1
ATOM 1564 O O . ASP A 1 197 ? -4.646 8.602 11.592 1.00 86.38 197 ASP A O 1
ATOM 1568 N N . PHE A 1 198 ? -6.766 9.134 12.189 1.00 89.81 198 PHE A N 1
ATOM 1569 C CA . PHE A 1 198 ? -7.390 7.967 11.594 1.00 89.81 198 PHE A CA 1
ATOM 1570 C C . PHE A 1 198 ? -8.770 8.337 11.050 1.00 89.81 198 PHE A C 1
ATOM 1572 O O . PHE A 1 198 ? -9.745 8.437 11.792 1.00 89.81 198 PHE A O 1
ATOM 1579 N N . ASP A 1 199 ? -8.828 8.482 9.729 1.00 89.31 199 ASP A N 1
ATOM 1580 C CA . ASP A 1 199 ? -10.034 8.811 8.986 1.00 89.31 199 ASP A CA 1
ATOM 1581 C C . ASP A 1 199 ? -10.640 7.556 8.327 1.00 89.31 199 ASP A C 1
ATOM 1583 O O . ASP A 1 199 ? -9.943 6.737 7.726 1.00 89.31 199 ASP A O 1
ATOM 1587 N N . VAL A 1 200 ? -11.961 7.426 8.416 1.00 87.94 200 VAL A N 1
ATOM 1588 C CA . VAL A 1 200 ? -12.793 6.405 7.766 1.00 87.94 200 VAL A CA 1
ATOM 1589 C C . VAL A 1 200 ? -13.592 7.121 6.677 1.00 87.94 200 VAL A C 1
ATOM 1591 O O . VAL A 1 200 ? -14.505 7.901 6.970 1.00 87.94 200 VAL A O 1
ATOM 1594 N N . VAL A 1 201 ? -13.230 6.906 5.413 1.00 84.31 201 VAL A N 1
ATOM 1595 C CA . VAL A 1 201 ? -13.714 7.693 4.271 1.00 84.31 201 VAL A CA 1
ATOM 1596 C C . VAL A 1 201 ? -14.421 6.786 3.281 1.00 84.31 201 VAL A C 1
ATOM 1598 O O . VAL A 1 201 ? -13.868 5.780 2.874 1.00 84.31 201 VAL A O 1
ATOM 1601 N N . LYS A 1 202 ? -15.612 7.161 2.809 1.00 76.06 202 LYS A N 1
ATOM 1602 C CA . LYS A 1 202 ? -16.247 6.451 1.693 1.00 76.06 202 LYS A CA 1
ATOM 1603 C C . LYS A 1 202 ? -15.813 7.051 0.351 1.00 76.06 202 LYS A C 1
ATOM 1605 O O . LYS A 1 202 ? -16.185 8.197 0.070 1.00 76.06 202 LYS A O 1
ATOM 1610 N N . PRO A 1 203 ? -15.057 6.336 -0.499 1.00 67.38 203 PRO A N 1
ATOM 1611 C CA . PRO A 1 203 ? -14.640 6.869 -1.788 1.00 67.38 203 PRO A CA 1
ATOM 1612 C C . PRO A 1 203 ? -15.844 7.003 -2.727 1.00 67.38 203 PRO A C 1
ATOM 1614 O O . PRO A 1 203 ? -16.739 6.156 -2.765 1.00 67.38 203 PRO A O 1
ATOM 1617 N N . TYR A 1 204 ? -15.876 8.073 -3.524 1.00 55.38 204 TYR A N 1
ATOM 1618 C CA . TYR A 1 204 ? -16.961 8.299 -4.483 1.00 55.38 204 TYR A CA 1
ATOM 1619 C C . TYR A 1 204 ? -17.058 7.146 -5.489 1.00 55.38 204 TYR A C 1
ATOM 1621 O O . TYR A 1 204 ? -16.126 6.901 -6.252 1.00 55.38 204 TYR A O 1
ATOM 1629 N N . GLY A 1 205 ? -18.220 6.487 -5.525 1.00 55.38 205 GLY A N 1
ATOM 1630 C CA . GLY A 1 205 ? -18.507 5.398 -6.462 1.00 55.38 205 GLY A CA 1
ATOM 1631 C C . GLY A 1 205 ? -18.040 4.011 -6.012 1.00 55.38 205 GLY A C 1
ATOM 1632 O O . GLY A 1 205 ? -18.175 3.076 -6.797 1.00 55.38 205 GLY A O 1
ATOM 1633 N N . TYR A 1 206 ? -17.533 3.868 -4.784 1.00 57.03 206 TYR A N 1
ATOM 1634 C CA . TYR A 1 206 ? -17.159 2.578 -4.202 1.00 57.03 206 TYR A CA 1
ATOM 1635 C C . TYR A 1 206 ? -18.199 2.117 -3.175 1.00 57.03 206 TYR A C 1
ATOM 1637 O O . TYR A 1 206 ? -18.826 2.923 -2.479 1.00 57.03 206 TYR A O 1
ATOM 1645 N N . GLU A 1 207 ? -18.422 0.803 -3.112 1.00 61.28 207 GLU A N 1
ATOM 1646 C CA . GLU A 1 207 ? -19.401 0.208 -2.194 1.00 61.28 207 GLU A CA 1
ATOM 1647 C C . GLU A 1 207 ? -18.885 0.168 -0.748 1.00 61.28 207 GLU A C 1
ATOM 1649 O O . GLU A 1 207 ? -19.684 0.301 0.187 1.00 61.28 207 GLU A O 1
ATOM 1654 N N . HIS A 1 208 ? -17.563 0.084 -0.580 1.00 65.19 208 HIS A N 1
ATOM 1655 C CA . HIS A 1 208 ? -16.863 -0.059 0.697 1.00 65.19 208 HIS A CA 1
ATOM 1656 C C . HIS A 1 208 ? -16.260 1.267 1.189 1.00 65.19 208 HIS A C 1
ATOM 1658 O O . HIS A 1 208 ? -16.079 2.202 0.408 1.00 65.19 208 HIS A O 1
ATOM 1664 N N . ASP A 1 209 ? -16.004 1.352 2.496 1.00 77.44 209 ASP A N 1
ATOM 1665 C CA . ASP A 1 209 ? -15.297 2.480 3.107 1.00 77.44 209 ASP A CA 1
ATOM 1666 C C . ASP A 1 209 ? -13.778 2.185 3.065 1.00 77.44 209 ASP A C 1
ATOM 1668 O O . ASP A 1 209 ? -13.364 1.052 3.303 1.00 77.44 209 ASP A O 1
ATOM 1672 N N . ASP A 1 210 ? -12.959 3.200 2.797 1.0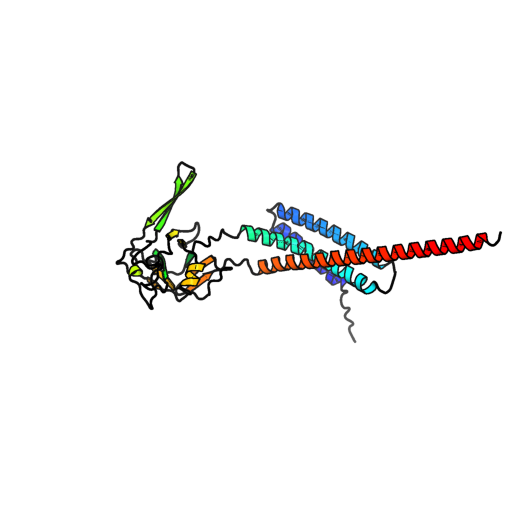0 79.25 210 ASP A N 1
ATOM 1673 C CA . ASP A 1 210 ? -11.494 3.161 2.852 1.00 79.25 210 ASP A CA 1
ATOM 1674 C C . ASP A 1 210 ? -10.999 3.781 4.160 1.00 79.25 210 ASP A C 1
ATOM 1676 O O . ASP A 1 210 ? -11.487 4.822 4.6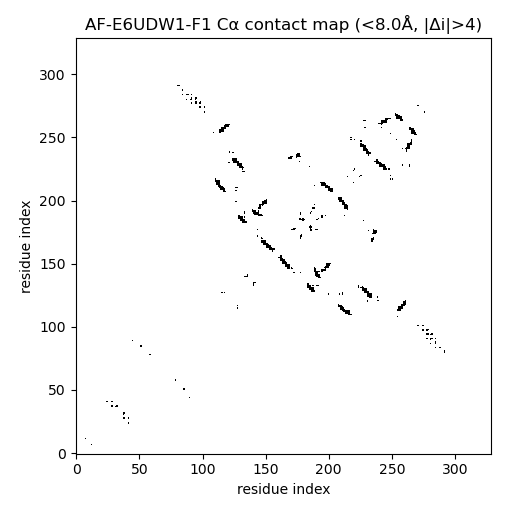14 1.00 79.25 210 ASP A O 1
ATOM 1680 N N . MET A 1 211 ? -9.996 3.155 4.768 1.00 84.62 211 MET A N 1
ATOM 1681 C CA . MET A 1 211 ? -9.364 3.655 5.984 1.00 84.62 211 MET A CA 1
ATOM 1682 C C . MET A 1 211 ? -8.071 4.375 5.640 1.00 84.62 211 MET A C 1
ATOM 1684 O O . MET A 1 211 ? -7.232 3.841 4.915 1.00 84.62 211 MET A O 1
ATOM 1688 N N . MET A 1 212 ? -7.872 5.548 6.226 1.00 85.19 212 MET A N 1
ATOM 1689 C CA . MET A 1 212 ? -6.648 6.324 6.094 1.00 85.19 212 MET A CA 1
ATOM 1690 C C . MET A 1 212 ? -6.030 6.531 7.471 1.00 85.19 212 MET A C 1
ATOM 1692 O O . MET A 1 212 ? -6.479 7.362 8.263 1.00 85.19 212 MET A O 1
ATOM 1696 N N . LEU A 1 213 ? -4.969 5.779 7.758 1.00 86.88 213 LEU A N 1
ATOM 1697 C CA . LEU A 1 213 ? -4.159 5.994 8.952 1.00 86.88 213 LEU A CA 1
ATOM 1698 C C . LEU A 1 213 ? -3.034 6.962 8.589 1.00 86.88 213 LEU A C 1
ATOM 1700 O O . LEU A 1 213 ? -2.212 6.653 7.724 1.00 86.88 213 LEU A O 1
ATOM 1704 N N . LYS A 1 214 ? -2.944 8.116 9.264 1.00 85.12 214 LYS A N 1
ATOM 1705 C CA . LYS A 1 214 ? -1.830 9.068 9.079 1.00 85.12 214 LYS A CA 1
ATOM 1706 C C . LYS A 1 214 ? -0.582 8.563 9.798 1.00 85.12 214 LYS A C 1
ATOM 1708 O O . LYS A 1 214 ? -0.192 9.065 10.855 1.00 85.12 214 LYS A O 1
ATOM 1713 N N . CYS A 1 215 ? 0.012 7.520 9.230 1.00 82.75 215 CYS A N 1
ATOM 1714 C CA . CYS A 1 215 ? 1.290 6.954 9.613 1.00 82.75 215 CYS A CA 1
ATOM 1715 C C . CYS A 1 215 ? 2.054 6.471 8.371 1.00 82.75 215 CYS A C 1
ATOM 1717 O O . CYS A 1 215 ? 1.483 6.090 7.352 1.00 82.75 215 CYS A O 1
ATOM 1719 N N . SER A 1 216 ? 3.385 6.471 8.453 1.00 82.12 216 SER A N 1
ATOM 1720 C CA . SER A 1 216 ? 4.204 5.956 7.357 1.00 82.12 216 SER A CA 1
ATOM 1721 C C . SER A 1 216 ? 4.169 4.429 7.342 1.00 82.12 216 SER A C 1
ATOM 1723 O O . SER A 1 216 ? 4.720 3.794 8.246 1.00 82.12 216 SER A O 1
ATOM 1725 N N . ALA A 1 217 ? 3.576 3.851 6.295 1.00 79.56 217 ALA A N 1
ATOM 1726 C CA . ALA A 1 217 ? 3.503 2.403 6.095 1.00 79.56 217 ALA A CA 1
ATOM 1727 C C . ALA A 1 217 ? 4.894 1.736 6.123 1.00 79.56 217 ALA A C 1
ATOM 1729 O O . ALA A 1 217 ? 5.074 0.679 6.726 1.00 79.56 217 ALA A O 1
ATOM 1730 N N . GLU A 1 218 ? 5.905 2.408 5.563 1.00 79.50 218 GLU A N 1
ATOM 1731 C CA . GLU A 1 218 ? 7.302 1.968 5.606 1.00 79.50 218 GLU A CA 1
ATOM 1732 C C . GLU A 1 218 ? 7.837 1.869 7.038 1.00 79.50 218 GLU A C 1
ATOM 1734 O O . GLU A 1 218 ? 8.448 0.864 7.404 1.00 79.50 218 GLU A O 1
ATOM 1739 N N . LYS A 1 219 ? 7.620 2.902 7.862 1.00 82.19 219 LYS A N 1
ATOM 1740 C CA . LYS A 1 219 ? 8.084 2.905 9.257 1.00 82.19 219 LYS A CA 1
ATOM 1741 C C . LYS A 1 219 ? 7.364 1.843 10.077 1.00 82.19 219 LYS A C 1
ATOM 1743 O O . LYS A 1 219 ? 8.015 1.104 10.808 1.00 82.19 219 LYS A O 1
ATOM 1748 N N . LEU A 1 220 ? 6.050 1.735 9.893 1.00 82.12 220 LEU A N 1
ATOM 1749 C CA . LEU A 1 220 ? 5.214 0.728 10.535 1.00 82.12 220 LEU A CA 1
ATOM 1750 C C . LEU A 1 220 ? 5.726 -0.679 10.218 1.00 82.12 220 LEU A C 1
ATOM 1752 O O . LEU A 1 220 ? 5.938 -1.470 11.135 1.00 82.12 220 LEU A O 1
ATOM 1756 N N . TYR A 1 221 ? 6.013 -0.972 8.947 1.00 82.88 221 TYR A N 1
ATOM 1757 C CA . TYR A 1 221 ? 6.575 -2.264 8.570 1.00 82.88 221 TYR A CA 1
ATOM 1758 C C . TYR A 1 221 ? 7.993 -2.478 9.111 1.00 82.88 221 TYR A C 1
ATOM 1760 O O . TYR A 1 221 ? 8.303 -3.563 9.594 1.00 82.88 221 TYR A O 1
ATOM 1768 N N . LYS A 1 222 ? 8.868 -1.467 9.061 1.00 84.94 222 LYS A N 1
ATOM 1769 C CA . LYS A 1 222 ? 10.231 -1.579 9.608 1.00 84.94 222 LYS A CA 1
ATOM 1770 C C . LYS A 1 222 ? 10.236 -1.880 11.104 1.00 84.94 222 LYS A C 1
ATOM 1772 O O . LYS A 1 222 ? 11.101 -2.622 11.557 1.00 84.94 222 LYS A O 1
ATOM 1777 N N . GLN A 1 223 ? 9.293 -1.312 11.849 1.00 86.62 223 GLN A N 1
ATOM 1778 C CA . GLN A 1 223 ? 9.224 -1.461 13.298 1.00 86.62 223 GLN A CA 1
ATOM 1779 C C . GLN A 1 223 ? 8.474 -2.718 13.733 1.00 86.62 223 GLN A C 1
ATOM 1781 O O . GLN A 1 223 ? 8.972 -3.472 14.563 1.00 86.62 223 GLN A O 1
ATOM 1786 N N . TYR A 1 224 ? 7.295 -2.962 13.163 1.00 87.38 224 TYR A N 1
ATOM 1787 C CA . TYR A 1 224 ? 6.390 -4.019 13.620 1.00 87.38 224 TYR A CA 1
ATOM 1788 C C . TYR A 1 224 ? 6.334 -5.230 12.678 1.00 87.38 224 TYR A C 1
ATOM 1790 O O . TYR A 1 224 ? 5.773 -6.271 13.024 1.00 87.38 224 TYR A O 1
ATOM 1798 N N . GLY A 1 225 ? 6.926 -5.129 11.486 1.00 87.62 225 GLY A N 1
ATOM 1799 C CA . GLY A 1 225 ? 6.933 -6.189 10.484 1.00 87.62 225 GLY A CA 1
ATOM 1800 C C . GLY A 1 225 ? 5.541 -6.483 9.927 1.00 87.62 225 GLY A C 1
ATOM 1801 O O . GLY A 1 225 ? 4.765 -5.592 9.581 1.00 87.62 225 GLY A O 1
ATOM 1802 N N . LYS A 1 226 ? 5.228 -7.776 9.804 1.00 89.00 226 LYS A N 1
ATOM 1803 C CA . LYS A 1 226 ? 3.920 -8.247 9.337 1.00 89.00 226 LYS A CA 1
ATOM 1804 C C . LYS A 1 226 ? 2.865 -8.093 10.435 1.00 89.00 226 LYS A C 1
ATOM 1806 O O . LYS A 1 226 ? 2.974 -8.706 11.501 1.00 89.00 226 LYS A O 1
ATOM 1811 N N . PHE A 1 227 ? 1.811 -7.350 10.130 1.00 91.62 227 PHE A N 1
ATOM 1812 C CA . PHE A 1 227 ? 0.676 -7.095 11.016 1.00 91.62 227 PHE A CA 1
ATOM 1813 C C . PHE A 1 227 ? -0.566 -7.900 10.620 1.00 91.62 227 PHE A C 1
ATOM 1815 O O . PHE A 1 227 ? -0.587 -8.553 9.572 1.00 91.62 227 PHE A O 1
ATOM 1822 N N . ARG A 1 228 ? -1.584 -7.876 11.483 1.00 94.75 228 ARG A N 1
ATOM 1823 C CA . ARG A 1 228 ? -2.941 -8.372 11.201 1.00 94.75 228 ARG A CA 1
ATOM 1824 C C . ARG A 1 228 ? -3.891 -7.179 11.093 1.00 94.75 228 ARG A C 1
ATOM 1826 O O . ARG A 1 228 ? -3.517 -6.066 11.452 1.00 94.75 228 ARG A O 1
ATOM 1833 N N . LEU A 1 229 ? -5.107 -7.415 10.626 1.00 95.31 229 LEU A N 1
ATOM 1834 C CA . LEU A 1 229 ? -6.183 -6.426 10.623 1.00 95.31 229 LEU A CA 1
ATOM 1835 C C . LEU A 1 229 ? -7.352 -6.937 11.462 1.00 95.31 229 LEU A C 1
ATOM 1837 O O . LEU A 1 229 ? -7.665 -8.126 11.389 1.00 95.31 229 LEU A O 1
ATOM 1841 N N . ALA A 1 230 ? -7.979 -6.055 12.235 1.00 96.88 230 ALA A N 1
ATOM 1842 C CA . ALA A 1 230 ? -9.193 -6.340 12.993 1.00 96.88 230 ALA A CA 1
ATOM 1843 C C . ALA A 1 230 ? -10.397 -5.677 12.325 1.00 96.88 230 ALA A C 1
ATOM 1845 O O . ALA A 1 230 ? -10.364 -4.476 12.068 1.00 96.88 230 ALA A O 1
ATOM 1846 N N . TYR A 1 231 ? -11.464 -6.439 12.096 1.00 96.00 231 TYR A N 1
ATOM 1847 C CA . TYR A 1 231 ? -12.777 -5.896 11.755 1.00 96.00 231 TYR A CA 1
ATOM 1848 C C . TYR A 1 231 ? -13.469 -5.473 13.042 1.00 96.00 231 TYR A C 1
ATOM 1850 O O . TYR A 1 231 ? -13.695 -6.308 13.923 1.00 96.00 231 TYR A O 1
ATOM 1858 N N . VAL A 1 232 ? -13.782 -4.186 13.164 1.00 96.06 232 VAL A N 1
ATOM 1859 C CA . VAL A 1 232 ? -14.260 -3.607 14.417 1.00 96.06 232 VAL A CA 1
ATOM 1860 C C . VAL A 1 232 ? -15.680 -3.082 14.251 1.00 96.06 232 VAL A C 1
ATOM 1862 O O . VAL A 1 232 ? -15.987 -2.359 13.301 1.00 96.06 232 VAL A O 1
ATOM 1865 N N . GLY A 1 233 ? -16.557 -3.464 15.178 1.00 95.00 233 GLY A N 1
ATOM 1866 C CA . GLY A 1 233 ? -17.935 -2.998 15.259 1.00 95.00 233 GLY A CA 1
ATOM 1867 C C . GLY A 1 233 ? -18.052 -1.559 15.766 1.00 95.00 233 GLY A C 1
ATOM 1868 O O . GLY A 1 233 ? -17.090 -0.938 16.219 1.00 95.00 233 GLY A O 1
ATOM 1869 N N . LYS A 1 234 ? -19.265 -1.007 15.705 1.00 92.56 234 LYS A N 1
ATOM 1870 C CA . LYS A 1 234 ? -19.534 0.405 16.035 1.00 92.56 234 LYS A CA 1
ATOM 1871 C C . LYS A 1 234 ? -19.225 0.798 17.488 1.00 92.56 234 LYS A C 1
ATOM 1873 O O . LYS A 1 234 ? -18.965 1.972 17.721 1.00 92.56 234 LYS A O 1
ATOM 1878 N N . ASN A 1 235 ? -19.258 -0.154 18.428 1.00 94.12 235 ASN A N 1
ATOM 1879 C CA . ASN A 1 235 ? -18.941 0.087 19.845 1.00 94.12 235 ASN A CA 1
ATOM 1880 C C . ASN A 1 235 ? -17.541 -0.444 20.221 1.00 94.12 235 ASN A C 1
ATOM 1882 O O . ASN A 1 235 ? -17.170 -0.521 21.399 1.00 94.12 235 ASN A O 1
ATOM 1886 N N . GLY A 1 236 ? -16.770 -0.873 19.219 1.00 94.81 236 GLY A N 1
ATOM 1887 C CA . GLY A 1 236 ? -15.438 -1.426 19.400 1.00 94.81 236 GLY A CA 1
ATOM 1888 C C . GLY A 1 236 ? -15.393 -2.918 19.703 1.00 94.81 236 GLY A C 1
ATOM 1889 O O . GLY A 1 236 ? -14.404 -3.354 20.290 1.00 94.81 236 GLY A O 1
ATOM 1890 N N . GLU A 1 237 ? -16.432 -3.682 19.345 1.00 97.62 237 GLU A N 1
ATOM 1891 C CA . GLU A 1 237 ? -16.392 -5.152 19.360 1.00 97.62 237 GLU A CA 1
ATOM 1892 C C . GLU A 1 237 ? -15.430 -5.670 18.280 1.00 97.62 237 GLU A C 1
ATOM 1894 O O . GLU A 1 237 ? -15.408 -5.131 17.171 1.00 97.62 237 GLU A O 1
ATOM 1899 N N . VAL A 1 238 ? -14.660 -6.724 18.559 1.00 97.19 238 VAL A N 1
ATOM 1900 C CA . VAL A 1 238 ? -13.782 -7.343 17.551 1.00 97.19 238 VAL A CA 1
ATOM 1901 C C . VAL A 1 238 ? -14.539 -8.473 16.857 1.00 97.19 238 VAL A C 1
ATOM 1903 O O . VAL A 1 238 ? -14.742 -9.550 17.408 1.00 97.19 238 VAL A O 1
ATOM 1906 N N . LEU A 1 239 ? -14.967 -8.228 15.619 1.00 96.94 239 LEU A N 1
ATOM 1907 C CA . LEU A 1 239 ? -15.825 -9.146 14.858 1.00 96.94 239 LEU A CA 1
ATOM 1908 C C . LEU A 1 239 ? -15.033 -10.254 14.155 1.00 96.94 239 LEU A C 1
ATOM 1910 O O . LEU A 1 239 ? -15.565 -11.318 13.842 1.00 96.94 239 LEU A O 1
ATOM 1914 N N . GLY A 1 240 ? -13.757 -10.000 13.883 1.00 95.88 240 GLY A N 1
ATOM 1915 C CA . GLY A 1 240 ? -12.865 -10.949 13.242 1.00 95.88 240 GLY A CA 1
ATOM 1916 C C . GLY A 1 240 ? -11.481 -10.356 13.037 1.00 95.88 240 GLY A C 1
ATOM 1917 O O . GLY A 1 240 ? -11.304 -9.139 13.032 1.00 95.88 240 GLY A O 1
ATOM 1918 N N . VAL A 1 241 ? -10.492 -11.228 12.866 1.00 96.94 241 VAL A N 1
ATOM 1919 C CA . VAL A 1 241 ? -9.093 -10.833 12.688 1.00 96.94 241 VAL A CA 1
ATOM 1920 C C . VAL A 1 241 ? -8.497 -11.612 11.529 1.00 96.94 241 VAL A C 1
ATOM 1922 O O . VAL A 1 241 ? -8.643 -12.832 11.434 1.00 96.94 241 VAL A O 1
ATOM 1925 N N . THR A 1 242 ? -7.812 -10.904 10.639 1.00 96.19 242 THR A N 1
ATOM 1926 C CA . THR A 1 242 ? -7.153 -11.512 9.486 1.00 96.19 242 THR A CA 1
ATOM 1927 C C . THR A 1 242 ? -5.877 -12.250 9.886 1.00 96.19 242 THR A C 1
ATOM 1929 O O . THR A 1 242 ? -5.256 -12.020 10.931 1.00 96.19 242 THR A O 1
ATOM 1932 N N . LYS A 1 243 ? -5.425 -13.144 9.009 1.00 94.00 243 LYS A N 1
ATOM 1933 C CA . LYS A 1 243 ? -4.062 -13.676 9.045 1.00 94.00 243 LYS A CA 1
ATOM 1934 C C . LYS A 1 243 ? -3.054 -12.545 8.842 1.00 94.00 243 LYS A C 1
ATOM 1936 O O . LYS A 1 243 ? -3.353 -11.513 8.247 1.00 94.00 243 LYS A O 1
ATOM 1941 N N . LYS A 1 244 ? -1.818 -12.781 9.296 1.00 91.50 244 LYS A N 1
ATOM 1942 C CA . LYS A 1 244 ? -0.703 -11.850 9.068 1.00 91.50 244 LYS A CA 1
ATOM 1943 C C . LYS A 1 244 ? -0.570 -11.532 7.581 1.00 91.50 244 LYS A C 1
ATOM 1945 O O . LYS A 1 244 ? -0.738 -12.430 6.751 1.00 91.50 244 LYS A O 1
ATOM 1950 N N . THR A 1 245 ? -0.188 -10.298 7.269 1.00 87.56 245 THR A N 1
ATOM 1951 C CA . THR A 1 245 ? -0.003 -9.859 5.885 1.00 87.56 245 THR A CA 1
ATOM 1952 C C . THR A 1 245 ? 0.891 -10.819 5.092 1.00 87.56 245 THR A C 1
ATOM 1954 O O . THR A 1 245 ? 1.988 -11.205 5.519 1.00 87.56 245 THR A O 1
ATOM 1957 N N . SER A 1 246 ? 0.399 -11.278 3.937 1.00 80.56 246 SER A N 1
ATOM 1958 C CA . SER A 1 246 ? 1.056 -12.359 3.186 1.00 80.56 246 SER A CA 1
ATOM 1959 C C . SER A 1 246 ? 2.384 -11.915 2.563 1.00 80.56 246 SER A C 1
ATOM 1961 O O . SER A 1 246 ? 3.366 -12.661 2.602 1.00 80.56 246 SER A O 1
ATOM 1963 N N . HIS A 1 247 ? 2.441 -10.680 2.065 1.00 74.38 247 HIS A N 1
ATOM 1964 C CA . HIS A 1 247 ? 3.612 -10.092 1.417 1.00 74.38 247 HIS A CA 1
ATOM 1965 C C . HIS A 1 247 ? 4.450 -9.257 2.391 1.00 74.38 247 HIS A C 1
ATOM 1967 O O . HIS A 1 247 ? 3.951 -8.732 3.385 1.00 74.38 247 HIS A O 1
ATOM 1973 N N . THR A 1 248 ? 5.745 -9.166 2.110 1.00 69.88 248 THR A N 1
ATOM 1974 C CA . THR A 1 248 ? 6.626 -8.170 2.728 1.00 69.88 248 THR A CA 1
ATOM 1975 C C . THR A 1 248 ? 6.286 -6.807 2.133 1.00 69.88 248 THR A C 1
ATOM 1977 O O . THR A 1 248 ? 6.049 -6.721 0.931 1.00 69.88 248 THR A O 1
ATOM 1980 N N . TYR A 1 249 ? 6.254 -5.759 2.956 1.00 71.06 249 TYR A N 1
ATOM 1981 C CA . TYR A 1 249 ? 6.192 -4.394 2.446 1.00 71.06 249 TYR A CA 1
ATOM 1982 C C . TYR A 1 249 ? 7.477 -4.103 1.661 1.00 71.06 249 TYR A C 1
ATOM 1984 O O . TYR A 1 249 ? 8.575 -4.167 2.220 1.00 71.06 249 TYR A O 1
ATOM 1992 N N . ASP A 1 250 ? 7.339 -3.820 0.371 1.00 69.44 250 ASP A N 1
ATOM 1993 C CA . ASP A 1 250 ? 8.389 -3.184 -0.424 1.00 69.44 250 ASP A CA 1
ATOM 1994 C C . ASP A 1 250 ? 8.259 -1.658 -0.259 1.00 69.44 250 ASP A C 1
ATOM 1996 O O . ASP A 1 250 ? 7.186 -1.169 0.040 1.00 69.44 250 ASP A O 1
ATOM 2000 N N . ILE A 1 251 ? 9.309 -0.860 -0.383 1.00 63.03 251 ILE A N 1
ATOM 2001 C CA . ILE A 1 251 ? 9.147 0.606 -0.406 1.00 63.03 251 ILE A CA 1
ATOM 2002 C C . ILE A 1 251 ? 8.763 1.105 -1.808 1.00 63.03 251 ILE A C 1
ATOM 2004 O O . ILE A 1 251 ? 8.195 2.191 -1.950 1.00 63.03 251 ILE A O 1
ATOM 2008 N N . ASP A 1 252 ? 9.071 0.309 -2.832 1.00 58.59 252 ASP A N 1
ATOM 2009 C CA . ASP A 1 252 ? 8.958 0.700 -4.234 1.00 58.59 252 ASP A CA 1
ATOM 2010 C C . ASP A 1 252 ? 7.609 0.318 -4.863 1.00 58.59 252 ASP A C 1
ATOM 2012 O O . ASP A 1 252 ? 7.279 0.819 -5.939 1.00 58.59 252 ASP A O 1
ATOM 2016 N N . GLU A 1 253 ? 6.815 -0.541 -4.210 1.00 61.97 253 GLU A N 1
ATOM 2017 C CA . GLU A 1 253 ? 5.652 -1.175 -4.846 1.00 61.97 253 GLU A CA 1
ATOM 2018 C C . GLU A 1 253 ? 4.294 -1.060 -4.112 1.00 61.97 253 GLU A C 1
ATOM 2020 O O . GLU A 1 253 ? 3.288 -0.916 -4.810 1.00 61.97 253 GLU A O 1
ATOM 2025 N N . PRO A 1 254 ? 4.164 -1.106 -2.772 1.00 62.31 254 PRO A N 1
ATOM 2026 C CA . PRO A 1 254 ? 2.871 -1.123 -2.102 1.00 62.31 254 PRO A CA 1
ATOM 2027 C C . PRO A 1 254 ? 2.331 0.278 -1.830 1.00 62.31 254 PRO A C 1
ATOM 2029 O O . PRO A 1 254 ? 3.036 1.177 -1.377 1.00 62.31 254 PRO A O 1
ATOM 2032 N N . TYR A 1 255 ? 1.034 0.425 -2.075 1.00 67.12 255 TYR A N 1
ATOM 2033 C CA . TYR A 1 255 ? 0.299 1.683 -1.914 1.00 67.12 255 TYR A CA 1
ATOM 2034 C C . TYR A 1 255 ? -0.828 1.580 -0.890 1.00 67.12 255 TYR A C 1
ATOM 2036 O O . TYR A 1 255 ? -1.175 2.581 -0.276 1.00 67.12 255 TYR A O 1
ATOM 2044 N N . LYS A 1 256 ? -1.390 0.380 -0.705 1.00 81.31 256 LYS A N 1
ATOM 2045 C CA . LYS A 1 256 ? -2.461 0.112 0.252 1.00 81.31 256 LYS A CA 1
ATOM 2046 C C . LYS A 1 256 ? -2.416 -1.321 0.750 1.00 81.31 256 LYS A C 1
ATOM 2048 O O . LYS A 1 256 ? -1.746 -2.184 0.171 1.00 81.31 256 LYS A O 1
ATOM 2053 N N . VAL A 1 257 ? -3.176 -1.585 1.797 1.00 87.25 257 VAL A N 1
ATOM 2054 C CA . VAL A 1 257 ? -3.470 -2.936 2.267 1.00 87.25 257 VAL A CA 1
ATOM 2055 C C . VAL A 1 257 ? -4.898 -3.273 1.873 1.00 87.25 257 VAL A C 1
ATOM 2057 O O . VAL A 1 257 ? -5.793 -2.463 2.061 1.00 87.25 257 VAL A O 1
ATOM 2060 N N . ILE A 1 258 ? -5.108 -4.463 1.327 1.00 88.06 258 ILE A N 1
ATOM 2061 C CA . ILE A 1 258 ? -6.438 -4.997 1.046 1.00 88.06 258 ILE A CA 1
ATOM 2062 C C . ILE A 1 258 ? -6.738 -6.074 2.084 1.00 88.06 258 ILE A C 1
ATOM 2064 O O . ILE A 1 258 ? -5.964 -7.034 2.222 1.00 88.06 258 ILE A O 1
ATOM 2068 N N . ALA A 1 259 ? -7.842 -5.898 2.803 1.00 90.19 259 ALA A N 1
ATOM 2069 C CA . ALA A 1 259 ? -8.435 -6.892 3.685 1.00 90.19 259 ALA A CA 1
ATOM 2070 C C . ALA A 1 259 ? -9.602 -7.576 2.964 1.00 90.19 259 ALA A C 1
ATOM 2072 O O . ALA A 1 259 ? -10.535 -6.913 2.525 1.00 90.19 259 ALA A O 1
ATOM 2073 N N . ASP A 1 260 ? -9.542 -8.893 2.832 1.00 89.31 260 ASP A N 1
ATOM 2074 C CA . ASP A 1 260 ? -10.570 -9.681 2.154 1.00 89.31 260 ASP A CA 1
ATOM 2075 C C . ASP A 1 260 ? -10.833 -10.948 2.973 1.00 89.31 260 ASP A C 1
ATOM 2077 O O . ASP A 1 260 ? -9.990 -11.857 3.038 1.00 89.31 260 ASP A O 1
ATOM 2081 N N . GLY A 1 261 ? -11.956 -10.961 3.696 1.00 90.81 261 GLY A N 1
ATOM 2082 C CA . GLY A 1 261 ? -12.298 -12.025 4.635 1.00 90.81 261 GLY A CA 1
ATOM 2083 C C . GLY A 1 261 ? -11.194 -12.259 5.673 1.00 90.81 261 GLY A C 1
ATOM 2084 O O . GLY A 1 261 ? -10.876 -11.386 6.473 1.00 90.81 261 GLY A O 1
ATOM 2085 N N . ASP A 1 262 ? -10.567 -13.439 5.679 1.00 93.06 262 ASP A N 1
ATOM 2086 C CA . ASP A 1 262 ? -9.504 -13.791 6.632 1.00 93.06 262 ASP A CA 1
ATOM 2087 C C . ASP A 1 262 ? -8.085 -13.388 6.182 1.00 93.06 262 ASP A C 1
ATOM 2089 O O . ASP A 1 262 ? -7.103 -13.741 6.846 1.00 93.06 262 ASP A O 1
ATOM 2093 N N . LYS A 1 263 ? -7.937 -12.669 5.063 1.00 91.62 263 LYS A N 1
ATOM 2094 C CA . LYS A 1 263 ? -6.636 -12.330 4.465 1.00 91.62 263 LYS A CA 1
ATOM 2095 C C . LYS A 1 263 ? -6.374 -10.833 4.508 1.00 91.62 263 LYS A C 1
ATOM 2097 O O . LYS A 1 263 ? -7.248 -10.031 4.216 1.00 91.62 263 LYS A O 1
ATOM 2102 N N . ALA A 1 264 ? -5.124 -10.475 4.785 1.00 90.50 264 ALA A N 1
ATOM 2103 C CA . ALA A 1 264 ? -4.599 -9.133 4.571 1.00 90.50 264 ALA A CA 1
ATOM 2104 C C . ALA A 1 264 ? -3.421 -9.201 3.594 1.00 90.50 264 ALA A C 1
ATOM 2106 O O . ALA A 1 264 ? -2.506 -10.020 3.751 1.00 90.50 264 ALA A O 1
ATOM 2107 N N . THR A 1 265 ? -3.427 -8.356 2.569 1.00 87.00 265 THR A N 1
ATOM 2108 C CA . THR A 1 265 ? -2.386 -8.343 1.535 1.00 87.00 265 THR A CA 1
ATOM 2109 C C . THR A 1 265 ? -1.957 -6.919 1.228 1.00 87.00 265 THR A C 1
ATOM 2111 O O . THR A 1 265 ? -2.790 -6.027 1.125 1.00 87.00 265 THR A O 1
ATOM 2114 N N . TYR A 1 266 ? -0.653 -6.689 1.074 1.00 82.44 266 TYR A N 1
ATOM 2115 C CA . TYR A 1 266 ? -0.201 -5.442 0.467 1.00 82.44 266 TYR A CA 1
ATOM 2116 C C . TYR A 1 266 ? -0.532 -5.486 -1.017 1.00 82.44 266 TYR A C 1
ATOM 2118 O O . TYR A 1 266 ? -0.178 -6.449 -1.702 1.00 82.44 266 TYR A O 1
ATOM 2126 N N . SER A 1 267 ? -1.212 -4.453 -1.491 1.00 75.69 267 SER A N 1
ATOM 2127 C CA . SER A 1 267 ? -1.502 -4.263 -2.901 1.00 75.69 267 SER A CA 1
ATOM 2128 C C . SER A 1 267 ? -0.515 -3.263 -3.481 1.00 75.69 267 SER A C 1
ATOM 2130 O O . SER A 1 267 ? -0.134 -2.298 -2.813 1.00 75.69 267 SER A O 1
ATOM 2132 N N . THR A 1 268 ? -0.108 -3.499 -4.728 1.00 68.94 268 THR A N 1
ATOM 2133 C CA . THR A 1 268 ? 0.781 -2.629 -5.505 1.00 68.94 268 THR A CA 1
ATOM 2134 C C . THR A 1 268 ? 0.016 -1.973 -6.664 1.00 68.94 268 THR A C 1
ATOM 2136 O O . THR A 1 268 ? -0.746 -2.648 -7.361 1.00 68.94 268 THR A O 1
ATOM 2139 N N . TRP A 1 269 ? 0.141 -0.649 -6.878 1.00 58.09 269 TRP A N 1
ATOM 2140 C CA . TRP A 1 269 ? -0.273 -0.028 -8.146 1.00 58.09 269 TRP A CA 1
ATOM 2141 C C . TRP A 1 269 ? 0.901 -0.290 -9.063 1.00 58.09 269 TRP A C 1
ATOM 2143 O O . TRP A 1 269 ? 1.709 0.581 -9.377 1.00 58.09 269 TRP A O 1
ATOM 2153 N N . GLY A 1 270 ? 1.041 -1.553 -9.441 1.00 52.56 270 GLY A N 1
ATOM 2154 C CA . GLY A 1 270 ? 1.921 -1.906 -10.523 1.00 52.56 270 GLY A CA 1
ATOM 2155 C C . GLY A 1 270 ? 1.322 -1.296 -11.774 1.00 52.56 270 GLY A C 1
ATOM 2156 O O . GLY A 1 270 ? 0.184 -1.596 -12.148 1.00 52.56 270 GLY A O 1
ATOM 2157 N N . ASN A 1 271 ? 2.095 -0.471 -12.474 1.00 58.03 271 ASN A N 1
ATOM 2158 C CA . ASN A 1 271 ? 1.811 -0.342 -13.888 1.00 58.03 271 ASN A CA 1
ATOM 2159 C C . ASN A 1 271 ? 1.788 -1.764 -14.476 1.00 58.03 271 ASN A C 1
ATOM 2161 O O . ASN A 1 271 ? 2.628 -2.588 -14.110 1.00 58.03 271 ASN A O 1
ATOM 2165 N N . SER A 1 272 ? 0.821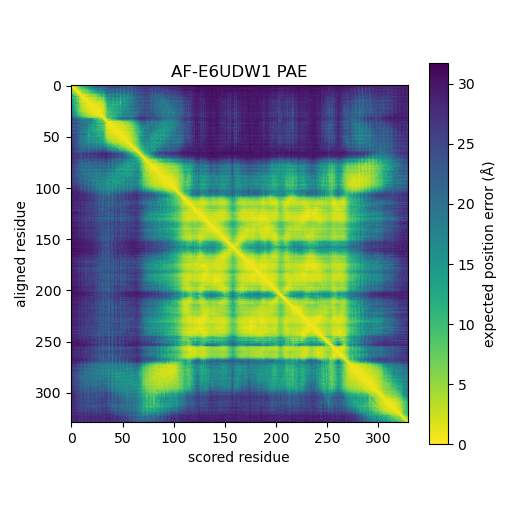 -2.061 -15.353 1.00 63.16 272 SER A N 1
ATOM 2166 C CA . SER A 1 272 ? 0.714 -3.367 -16.026 1.00 63.16 272 SER A CA 1
ATOM 2167 C C . SER A 1 272 ? 2.103 -3.878 -16.440 1.00 63.16 272 SER A C 1
ATOM 2169 O O . SER A 1 272 ? 2.920 -3.055 -16.851 1.00 63.16 272 SER A O 1
ATOM 2171 N N . PRO A 1 273 ? 2.392 -5.195 -16.435 1.00 67.75 273 PRO A N 1
ATOM 2172 C CA . PRO A 1 273 ? 3.661 -5.722 -16.950 1.00 67.75 273 PRO A CA 1
ATOM 2173 C C . PRO A 1 273 ? 4.068 -5.127 -18.314 1.00 67.75 273 PRO A C 1
ATOM 2175 O O . PRO A 1 273 ? 5.249 -4.924 -18.594 1.00 67.75 273 PRO A O 1
ATOM 2178 N N . LEU A 1 274 ? 3.079 -4.744 -19.132 1.00 72.31 274 LEU A N 1
ATOM 2179 C CA . LEU A 1 274 ? 3.256 -4.035 -20.400 1.00 72.31 274 LEU A CA 1
ATOM 2180 C C . LEU A 1 274 ? 3.948 -2.667 -20.283 1.00 72.31 274 LEU A C 1
ATOM 2182 O O . LEU A 1 274 ? 4.641 -2.264 -21.211 1.00 72.31 274 LEU A O 1
ATOM 2186 N N . PHE A 1 275 ? 3.810 -1.955 -19.167 1.00 77.19 275 PHE A N 1
ATOM 2187 C CA . PHE A 1 275 ? 4.535 -0.715 -18.882 1.00 77.19 275 PHE A CA 1
ATOM 2188 C C . PHE A 1 275 ? 6.027 -0.948 -18.756 1.00 77.19 275 PHE A C 1
ATOM 2190 O O . PHE A 1 275 ? 6.802 -0.249 -19.405 1.00 77.19 275 PHE A O 1
ATOM 2197 N N . TYR A 1 276 ? 6.439 -1.958 -17.992 1.00 74.00 276 TYR A N 1
ATOM 2198 C CA . TYR A 1 276 ? 7.855 -2.291 -17.863 1.00 74.00 276 TYR A CA 1
ATOM 2199 C C . TYR A 1 276 ? 8.433 -2.740 -19.207 1.00 74.00 276 TYR A C 1
ATOM 2201 O O . TYR A 1 276 ? 9.514 -2.291 -19.588 1.00 74.00 276 TYR A O 1
ATOM 2209 N N . VAL A 1 277 ? 7.677 -3.529 -19.980 1.00 77.62 277 VAL A N 1
ATOM 2210 C CA . VAL A 1 277 ? 8.043 -3.895 -21.359 1.00 77.62 277 VAL A CA 1
ATOM 2211 C C . VAL A 1 277 ? 8.182 -2.652 -22.247 1.00 77.62 277 VAL A C 1
ATOM 2213 O O . VAL A 1 277 ? 9.180 -2.518 -22.954 1.00 77.62 277 VAL A O 1
ATOM 2216 N N . ALA A 1 278 ? 7.237 -1.711 -22.186 1.00 80.81 278 ALA A N 1
ATOM 2217 C CA . ALA A 1 278 ? 7.270 -0.474 -22.965 1.00 80.81 278 ALA A CA 1
ATOM 2218 C C . ALA A 1 278 ? 8.482 0.405 -22.610 1.00 80.81 278 ALA A C 1
ATOM 2220 O O . ALA A 1 278 ? 9.189 0.864 -23.508 1.00 80.81 278 ALA A O 1
ATOM 2221 N N . VAL A 1 279 ? 8.780 0.582 -21.318 1.00 81.44 279 VAL A N 1
ATOM 2222 C CA . VAL A 1 279 ? 9.988 1.283 -20.846 1.00 81.44 279 VAL A CA 1
ATOM 2223 C C . VAL A 1 279 ? 11.253 0.597 -21.368 1.00 81.44 279 VAL A C 1
ATOM 2225 O O . VAL A 1 279 ? 12.190 1.270 -21.804 1.00 81.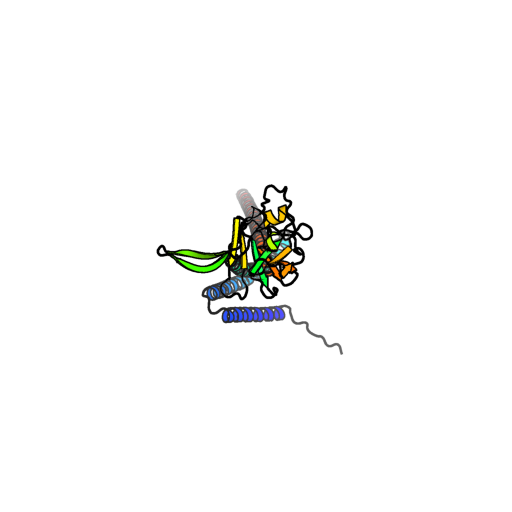44 279 VAL A O 1
ATOM 2228 N N . TYR A 1 280 ? 11.282 -0.737 -21.376 1.00 81.75 280 TYR A N 1
ATOM 2229 C CA . TYR A 1 280 ? 12.424 -1.501 -21.872 1.00 81.75 280 TYR A CA 1
ATOM 2230 C C . TYR A 1 280 ? 12.628 -1.323 -23.383 1.00 81.75 280 TYR A C 1
ATOM 2232 O O . TYR A 1 280 ? 13.751 -1.084 -23.824 1.00 81.75 280 TYR A O 1
ATOM 2240 N N . ILE A 1 281 ? 11.553 -1.346 -24.177 1.00 81.88 281 ILE A N 1
ATOM 2241 C CA . ILE A 1 281 ? 11.599 -1.098 -25.628 1.00 81.88 281 ILE A CA 1
ATOM 2242 C C . ILE A 1 281 ? 12.140 0.305 -25.933 1.00 81.88 281 ILE A C 1
ATOM 2244 O O . ILE A 1 281 ? 13.001 0.452 -26.806 1.00 81.88 281 ILE A O 1
ATOM 2248 N N . ILE A 1 282 ? 11.698 1.326 -25.190 1.00 84.06 282 ILE A N 1
ATOM 2249 C CA . ILE A 1 282 ? 12.209 2.700 -25.329 1.00 84.06 282 ILE A CA 1
ATOM 2250 C C . ILE A 1 282 ? 13.721 2.732 -25.052 1.00 84.06 282 ILE A C 1
ATOM 2252 O O . ILE A 1 282 ? 14.484 3.293 -25.843 1.00 84.06 282 ILE A O 1
ATOM 2256 N N . ARG A 1 283 ? 14.176 2.077 -23.972 1.00 78.19 283 ARG A N 1
ATOM 2257 C CA . ARG A 1 283 ? 15.605 1.990 -23.617 1.00 78.19 283 ARG A CA 1
ATOM 2258 C C . ARG A 1 283 ? 16.431 1.273 -24.684 1.00 78.19 283 ARG A C 1
ATOM 2260 O O . ARG A 1 283 ? 17.471 1.791 -25.080 1.00 78.19 283 ARG A O 1
ATOM 2267 N N . ILE A 1 284 ? 15.985 0.114 -25.177 1.00 80.94 284 ILE A N 1
ATOM 2268 C CA . ILE A 1 284 ? 16.699 -0.610 -26.243 1.00 80.94 284 ILE A CA 1
ATOM 2269 C C . ILE A 1 284 ? 16.801 0.273 -27.491 1.00 80.94 284 ILE A C 1
ATOM 2271 O O . ILE A 1 284 ? 17.877 0.374 -28.075 1.00 80.94 284 ILE A O 1
ATOM 2275 N N . THR A 1 285 ? 15.721 0.952 -27.881 1.00 83.56 285 THR A N 1
ATOM 2276 C CA . THR A 1 285 ? 15.723 1.837 -29.058 1.00 83.56 285 THR A CA 1
ATOM 2277 C C . THR A 1 285 ? 16.712 2.982 -28.911 1.00 83.56 285 THR A C 1
ATOM 2279 O O . THR A 1 285 ? 17.424 3.298 -29.866 1.00 83.56 285 THR A O 1
ATOM 2282 N N . PHE A 1 286 ? 16.828 3.557 -27.713 1.00 81.69 286 PHE A N 1
ATOM 2283 C CA . PHE A 1 286 ? 17.846 4.558 -27.412 1.00 81.69 286 PHE A CA 1
ATOM 2284 C C . PHE A 1 286 ? 19.269 4.008 -27.618 1.00 81.69 286 PHE A C 1
ATOM 2286 O O . PHE A 1 286 ? 20.051 4.603 -28.360 1.00 81.69 286 PHE A O 1
ATOM 2293 N N . TYR A 1 287 ? 19.587 2.832 -27.064 1.00 79.25 287 TYR A N 1
ATOM 2294 C CA . TYR A 1 287 ? 20.908 2.211 -27.240 1.00 79.25 287 TYR A CA 1
ATOM 2295 C C . TYR A 1 287 ? 21.211 1.848 -28.699 1.00 79.25 287 TYR A C 1
ATOM 2297 O O . TYR A 1 287 ? 22.303 2.132 -29.193 1.00 79.25 287 TYR A O 1
ATOM 2305 N N . VAL A 1 288 ? 20.244 1.272 -29.417 1.00 78.81 288 VAL A N 1
ATOM 2306 C CA . VAL A 1 288 ? 20.386 0.951 -30.847 1.00 78.81 288 VAL A CA 1
ATOM 2307 C C . VAL A 1 288 ? 20.625 2.222 -31.665 1.00 78.81 288 VAL A C 1
ATOM 2309 O O . VAL A 1 288 ? 21.474 2.224 -32.555 1.00 78.81 288 VAL A O 1
ATOM 2312 N N . THR A 1 289 ? 19.948 3.324 -31.332 1.00 77.31 289 THR A N 1
ATOM 2313 C CA . THR A 1 289 ? 20.147 4.623 -31.992 1.00 77.31 289 THR A CA 1
ATOM 2314 C C . THR A 1 289 ? 21.568 5.148 -31.786 1.00 77.31 289 THR A C 1
ATOM 2316 O O . THR A 1 289 ? 22.209 5.545 -32.759 1.00 77.31 289 THR A O 1
ATOM 2319 N N . ILE A 1 290 ? 22.100 5.089 -30.559 1.00 76.94 290 ILE A N 1
ATOM 2320 C CA . ILE A 1 290 ? 23.491 5.483 -30.266 1.00 76.94 290 ILE A CA 1
ATOM 2321 C C . ILE A 1 290 ? 24.477 4.664 -31.104 1.00 76.94 290 ILE A C 1
ATOM 2323 O O . ILE A 1 290 ? 25.388 5.228 -31.710 1.00 76.94 290 ILE A O 1
ATOM 2327 N N . ILE A 1 291 ? 24.281 3.344 -31.179 1.00 76.81 291 ILE A N 1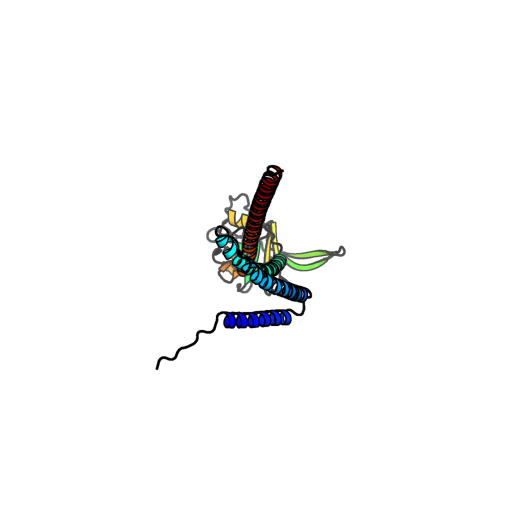
ATOM 2328 C CA . ILE A 1 291 ? 25.148 2.454 -31.962 1.00 76.81 291 ILE A CA 1
ATOM 2329 C C . ILE A 1 291 ? 25.102 2.829 -33.448 1.00 76.81 291 ILE A C 1
ATOM 2331 O O . ILE A 1 291 ? 26.149 2.933 -34.082 1.00 76.81 291 ILE A O 1
ATOM 2335 N N . ILE A 1 292 ? 23.916 3.079 -34.007 1.00 75.44 292 ILE A N 1
ATOM 2336 C CA . ILE A 1 292 ? 23.770 3.466 -35.418 1.00 75.44 292 ILE A CA 1
ATOM 2337 C C . ILE A 1 292 ? 24.476 4.791 -35.706 1.00 75.44 292 ILE A C 1
ATOM 2339 O O . ILE A 1 292 ? 25.207 4.876 -36.694 1.00 75.44 292 ILE A O 1
ATOM 2343 N N . ILE A 1 293 ? 24.315 5.795 -34.838 1.00 74.31 293 ILE A N 1
ATOM 2344 C CA . ILE A 1 293 ? 25.005 7.087 -34.966 1.00 74.31 293 ILE A CA 1
ATOM 2345 C C . ILE A 1 293 ? 26.525 6.884 -34.919 1.00 74.31 293 ILE A C 1
ATOM 2347 O O . ILE A 1 293 ? 27.235 7.394 -35.784 1.00 74.31 293 ILE A O 1
ATOM 2351 N N . ALA A 1 294 ? 27.029 6.093 -33.969 1.00 70.50 294 ALA A N 1
ATOM 2352 C CA . ALA A 1 294 ? 28.457 5.811 -33.850 1.00 70.50 294 ALA A CA 1
ATOM 2353 C C . ALA A 1 294 ? 29.019 5.124 -35.108 1.00 70.50 294 ALA A C 1
ATOM 2355 O O . ALA A 1 294 ? 30.039 5.557 -35.646 1.00 70.50 294 ALA A O 1
ATOM 2356 N N . VAL A 1 295 ? 28.337 4.098 -35.631 1.00 72.31 295 VAL A N 1
ATOM 2357 C CA . VAL A 1 295 ? 28.766 3.408 -36.860 1.00 72.31 295 VAL A CA 1
ATOM 2358 C C . VAL A 1 295 ? 28.686 4.342 -38.074 1.00 72.31 295 VAL A C 1
ATOM 2360 O O . VAL A 1 295 ? 29.572 4.297 -38.927 1.00 72.31 295 VAL A O 1
ATOM 2363 N N . ALA A 1 296 ? 27.680 5.219 -38.150 1.00 71.44 296 ALA A N 1
ATOM 2364 C CA . ALA A 1 296 ? 27.569 6.210 -39.219 1.00 71.44 296 ALA A CA 1
ATOM 2365 C C . ALA A 1 296 ? 28.733 7.216 -39.198 1.00 71.44 296 ALA A C 1
ATOM 2367 O O . ALA A 1 296 ? 29.328 7.470 -40.246 1.00 71.44 296 ALA A O 1
ATOM 2368 N N . ILE A 1 297 ? 29.113 7.724 -38.019 1.00 71.81 297 ILE A N 1
ATOM 2369 C CA . ILE A 1 297 ? 30.265 8.627 -37.848 1.00 71.81 297 ILE A CA 1
ATOM 2370 C C . ILE A 1 297 ? 31.568 7.929 -38.257 1.00 71.81 297 ILE A C 1
ATOM 2372 O O . ILE A 1 297 ? 32.372 8.509 -38.990 1.00 71.81 297 ILE A O 1
ATOM 2376 N N . ILE A 1 298 ? 31.772 6.679 -37.826 1.00 72.62 298 ILE A N 1
ATOM 2377 C CA . ILE A 1 298 ? 32.962 5.891 -38.179 1.00 72.62 298 ILE A CA 1
ATOM 2378 C C . ILE A 1 298 ? 33.030 5.665 -39.693 1.00 72.62 298 ILE A C 1
ATOM 2380 O O . ILE A 1 298 ? 34.090 5.859 -40.286 1.00 72.62 298 ILE A O 1
ATOM 2384 N N . ASN A 1 299 ? 31.913 5.296 -40.331 1.00 69.62 299 ASN A N 1
ATOM 2385 C CA . ASN A 1 299 ? 31.884 5.070 -41.776 1.00 69.62 299 ASN A CA 1
ATOM 2386 C C . ASN A 1 299 ? 32.151 6.361 -42.560 1.00 69.62 299 ASN A C 1
ATOM 2388 O O . ASN A 1 299 ? 32.983 6.361 -43.462 1.00 69.62 299 ASN A O 1
ATOM 2392 N N . HIS A 1 300 ? 31.526 7.473 -42.166 1.00 69.50 300 HIS A N 1
ATOM 2393 C CA . HIS A 1 300 ? 31.765 8.775 -42.790 1.00 69.50 300 HIS A CA 1
ATOM 2394 C C . HIS A 1 300 ? 33.228 9.224 -42.644 1.00 69.50 300 HIS A C 1
ATOM 2396 O O . HIS A 1 300 ? 33.836 9.722 -43.590 1.00 69.50 300 HIS A O 1
ATOM 2402 N N . SER A 1 301 ? 33.827 8.986 -41.474 1.00 68.94 301 SER A N 1
ATOM 2403 C CA . SER A 1 301 ? 35.237 9.301 -41.224 1.00 68.94 301 SER A CA 1
ATOM 2404 C C . SER A 1 301 ? 36.175 8.430 -42.067 1.00 68.94 301 SER A C 1
ATOM 2406 O O . SER A 1 301 ? 37.155 8.933 -42.611 1.00 68.94 301 SER A O 1
ATOM 2408 N N . ALA A 1 302 ? 35.868 7.139 -42.221 1.00 67.56 302 ALA A N 1
ATOM 2409 C CA . ALA A 1 302 ? 36.645 6.219 -43.051 1.00 67.56 302 ALA A CA 1
ATOM 2410 C C . ALA A 1 302 ? 36.567 6.568 -44.549 1.00 67.56 302 ALA A C 1
ATOM 2412 O O . ALA A 1 302 ? 37.585 6.524 -45.241 1.00 67.56 302 ALA A O 1
ATOM 2413 N N . GLU A 1 303 ? 35.387 6.957 -45.041 1.00 64.81 303 GLU A N 1
ATOM 2414 C CA . GLU A 1 303 ? 35.193 7.432 -46.417 1.00 64.81 303 GLU A CA 1
ATOM 2415 C C . GLU A 1 303 ? 35.968 8.726 -46.677 1.00 64.81 303 GLU A C 1
ATOM 2417 O O . GLU A 1 303 ? 36.676 8.823 -47.679 1.00 64.81 303 GLU A O 1
ATOM 2422 N N . LYS A 1 304 ? 35.927 9.681 -45.738 1.00 65.56 304 LYS A N 1
ATOM 2423 C CA . LYS A 1 304 ? 36.706 10.922 -45.829 1.00 65.56 304 LYS A CA 1
ATOM 2424 C C . LYS A 1 304 ? 38.215 10.656 -45.894 1.00 65.56 304 LYS A C 1
ATOM 2426 O O . LYS A 1 304 ? 38.890 11.185 -46.770 1.00 65.56 304 LYS A O 1
ATOM 2431 N N . ILE A 1 305 ? 38.737 9.783 -45.025 1.00 65.69 305 ILE A N 1
ATOM 2432 C CA . ILE A 1 305 ? 40.163 9.404 -45.020 1.00 65.69 305 ILE A CA 1
ATOM 2433 C C . ILE A 1 305 ? 40.567 8.735 -46.345 1.00 65.69 305 ILE A C 1
ATOM 2435 O O . ILE A 1 305 ? 41.654 9.000 -46.866 1.00 65.69 305 ILE A O 1
ATOM 2439 N N . SER A 1 306 ? 39.703 7.883 -46.905 1.00 67.69 306 SER A N 1
ATOM 2440 C CA . SER A 1 306 ? 39.930 7.245 -48.207 1.00 67.69 306 SER A CA 1
ATOM 2441 C C . SER A 1 306 ? 39.976 8.271 -49.344 1.00 67.69 306 SER A C 1
ATOM 2443 O O . SER A 1 306 ? 40.894 8.224 -50.167 1.00 67.69 306 SER A O 1
ATOM 2445 N N . TRP A 1 307 ? 39.050 9.233 -49.354 1.00 51.72 307 TRP A N 1
ATOM 2446 C CA . TRP A 1 307 ? 39.003 10.296 -50.357 1.00 51.72 307 TRP A CA 1
ATOM 2447 C C . TRP A 1 307 ? 40.246 11.194 -50.297 1.00 51.72 307 TRP A C 1
ATOM 2449 O O . TRP A 1 307 ? 40.916 11.386 -51.311 1.00 51.72 307 TRP A O 1
ATOM 2459 N N . ASP A 1 308 ? 40.644 11.633 -49.099 1.00 71.25 308 ASP A N 1
ATOM 2460 C CA . ASP A 1 308 ? 41.857 12.437 -48.892 1.00 71.25 308 ASP A CA 1
ATOM 2461 C C . ASP A 1 308 ? 43.134 11.681 -49.312 1.00 71.25 308 ASP A C 1
ATOM 2463 O O . ASP A 1 308 ? 44.115 12.273 -49.772 1.00 71.25 308 ASP A O 1
ATOM 2467 N N . SER A 1 309 ? 43.165 10.354 -49.151 1.00 68.75 309 SER A N 1
ATOM 2468 C CA . SER A 1 309 ? 44.262 9.515 -49.651 1.00 68.75 309 SER A CA 1
ATOM 2469 C C . SER A 1 309 ? 44.293 9.454 -51.180 1.00 68.75 309 SER A C 1
ATOM 2471 O O . SER A 1 309 ? 45.370 9.547 -51.767 1.00 68.75 309 SER A O 1
ATOM 2473 N N . TRP A 1 310 ? 43.136 9.315 -51.829 1.00 77.00 310 TRP A N 1
ATOM 2474 C CA . TRP A 1 310 ? 43.038 9.261 -53.288 1.00 77.00 310 TRP A CA 1
ATOM 2475 C C . TRP A 1 310 ? 43.425 10.594 -53.942 1.00 77.00 310 TRP A C 1
ATOM 2477 O O . TRP A 1 310 ? 44.205 10.598 -54.894 1.00 77.00 310 TRP A O 1
ATOM 2487 N N . VAL A 1 311 ? 42.962 11.726 -53.394 1.00 77.19 311 VAL A N 1
ATOM 2488 C CA . VAL A 1 311 ? 43.311 13.070 -53.896 1.00 77.19 311 VAL A CA 1
ATOM 2489 C C . VAL A 1 311 ? 44.822 13.300 -53.843 1.00 77.19 311 VAL A C 1
ATOM 2491 O O . VAL A 1 311 ? 45.411 13.798 -54.805 1.00 77.19 311 VAL A O 1
ATOM 2494 N N . ARG A 1 312 ? 45.479 12.884 -52.751 1.00 77.69 312 ARG A N 1
ATOM 2495 C CA . ARG A 1 312 ? 46.943 12.976 -52.618 1.00 77.69 312 ARG A CA 1
ATOM 2496 C C . ARG A 1 312 ? 47.684 12.133 -53.657 1.00 77.69 312 ARG A C 1
ATOM 2498 O O . ARG A 1 312 ? 48.679 12.602 -54.202 1.00 77.69 312 ARG A O 1
ATOM 2505 N N . GLU A 1 313 ? 47.195 10.932 -53.962 1.00 78.25 313 GLU A N 1
ATOM 2506 C CA . GLU A 1 313 ? 47.807 10.050 -54.964 1.00 78.25 313 GLU A CA 1
ATOM 2507 C C . GLU A 1 313 ? 47.687 10.619 -56.388 1.00 78.25 313 GLU A C 1
ATOM 2509 O O . GLU A 1 313 ? 48.664 10.592 -57.135 1.00 78.25 313 GLU A O 1
ATOM 2514 N N . GLN A 1 314 ? 46.528 11.178 -56.758 1.00 76.19 314 GLN A N 1
ATOM 2515 C CA . GLN A 1 314 ? 46.344 11.825 -58.068 1.00 76.19 314 GLN A CA 1
ATOM 2516 C C . GLN A 1 314 ? 47.229 13.065 -58.214 1.00 76.19 314 GLN A C 1
ATOM 2518 O O . GLN A 1 314 ? 47.965 13.188 -59.187 1.00 76.19 314 GLN A O 1
ATOM 2523 N N . THR A 1 315 ? 47.261 13.918 -57.185 1.00 77.38 315 THR A N 1
ATOM 2524 C CA . THR A 1 315 ? 48.109 15.122 -57.181 1.00 77.38 315 THR A CA 1
ATOM 2525 C C . THR A 1 315 ? 49.596 14.775 -57.337 1.00 77.38 315 THR A C 1
ATOM 2527 O O . THR A 1 315 ? 50.349 15.516 -57.970 1.00 77.38 315 THR A O 1
ATOM 2530 N N . ARG A 1 316 ? 50.039 13.640 -56.772 1.00 80.88 316 ARG A N 1
ATOM 2531 C CA . ARG A 1 316 ? 51.409 13.140 -56.946 1.00 80.88 316 ARG A CA 1
ATOM 2532 C C . ARG A 1 316 ? 51.677 12.715 -58.392 1.00 80.88 316 ARG A C 1
ATOM 2534 O O . ARG A 1 316 ? 52.668 13.155 -58.963 1.00 80.88 316 ARG A O 1
ATOM 2541 N N . LYS A 1 317 ? 50.777 11.934 -58.997 1.00 80.94 317 LYS A N 1
ATOM 2542 C CA . LYS A 1 317 ? 50.904 11.482 -60.394 1.00 80.94 317 LYS A CA 1
ATOM 2543 C C . LYS A 1 317 ? 50.933 12.640 -61.392 1.00 80.94 317 LYS A C 1
ATOM 2545 O O . LYS A 1 317 ? 51.750 12.627 -62.306 1.00 80.94 317 LYS A O 1
ATOM 2550 N N . ASP A 1 318 ? 50.102 13.659 -61.190 1.00 78.06 318 ASP A N 1
ATOM 2551 C CA . ASP A 1 318 ? 50.080 14.843 -62.057 1.00 78.06 318 ASP A CA 1
ATOM 2552 C C . ASP A 1 318 ? 51.381 15.654 -61.964 1.00 78.06 318 ASP A C 1
ATOM 2554 O O . ASP A 1 318 ? 51.854 16.209 -62.960 1.00 78.06 318 ASP A O 1
ATOM 2558 N N . ARG A 1 319 ? 51.998 15.706 -60.776 1.00 75.12 319 ARG A N 1
ATOM 2559 C CA . ARG A 1 319 ? 53.295 16.364 -60.578 1.00 75.12 319 ARG A CA 1
ATOM 2560 C C . ARG A 1 319 ? 54.432 15.596 -61.259 1.00 75.12 319 ARG A C 1
ATOM 2562 O O . ARG A 1 319 ? 55.276 16.231 -61.887 1.00 75.12 319 ARG A O 1
ATOM 2569 N N . ASP A 1 320 ? 54.437 14.270 -61.161 1.00 75.75 320 ASP A N 1
ATOM 2570 C CA . ASP A 1 320 ? 55.472 13.430 -61.771 1.00 75.75 320 ASP A CA 1
ATOM 2571 C C . ASP A 1 320 ? 55.390 13.473 -63.312 1.00 75.75 320 ASP A C 1
ATOM 2573 O O . ASP A 1 320 ? 56.404 13.690 -63.977 1.00 75.75 320 ASP A O 1
ATOM 2577 N N . ASN A 1 321 ? 54.180 13.419 -63.884 1.00 69.25 321 ASN A N 1
ATOM 2578 C CA . ASN A 1 321 ? 53.963 13.509 -65.336 1.00 69.25 321 ASN A CA 1
ATOM 2579 C C . ASN A 1 321 ? 54.360 14.879 -65.925 1.00 69.25 321 ASN A C 1
ATOM 2581 O O . ASN A 1 321 ? 54.949 14.952 -67.005 1.00 69.25 321 ASN A O 1
ATOM 2585 N N . ASN A 1 322 ? 54.085 15.978 -65.215 1.00 62.94 322 ASN A N 1
ATOM 2586 C CA . ASN A 1 322 ? 54.493 17.319 -65.655 1.00 62.94 322 ASN A CA 1
ATOM 2587 C C . ASN A 1 322 ? 56.003 17.574 -65.478 1.00 62.94 322 ASN A C 1
ATOM 2589 O O . ASN A 1 322 ? 56.572 18.401 -66.191 1.00 62.94 322 ASN A O 1
ATOM 2593 N N . GLY A 1 323 ? 56.667 16.863 -64.560 1.00 58.47 323 GLY A N 1
ATOM 2594 C CA . GLY A 1 323 ? 58.119 16.923 -64.370 1.00 58.47 323 GLY A CA 1
ATOM 2595 C C . GLY A 1 323 ? 58.920 16.214 -65.469 1.00 58.47 323 GLY A C 1
ATOM 2596 O O . GLY A 1 323 ? 60.037 16.633 -65.773 1.00 58.47 323 GLY A O 1
ATOM 2597 N N . GLU A 1 324 ? 58.359 15.179 -66.100 1.00 56.03 324 GLU A N 1
ATOM 2598 C CA . GLU A 1 324 ? 58.990 14.487 -67.235 1.00 56.03 324 GLU A CA 1
ATOM 2599 C C . GLU A 1 324 ? 58.842 15.256 -68.554 1.00 56.03 324 GLU A C 1
ATOM 2601 O O . GLU A 1 324 ? 59.788 15.310 -69.341 1.00 56.03 324 GLU A O 1
ATOM 2606 N N . SER A 1 325 ? 57.715 15.940 -68.778 1.00 52.75 325 SER A N 1
ATOM 2607 C CA . SER A 1 325 ? 57.512 16.724 -70.006 1.00 52.75 325 SER A CA 1
ATOM 2608 C C . SER A 1 325 ? 58.394 17.981 -70.090 1.00 52.75 325 SER A C 1
ATOM 2610 O O . SER A 1 325 ? 58.619 18.485 -71.187 1.00 52.75 325 SER A O 1
ATOM 2612 N N . GLY A 1 326 ? 58.918 18.473 -68.961 1.00 53.28 326 GLY A N 1
ATOM 2613 C CA . GLY A 1 326 ? 59.855 19.603 -68.903 1.00 53.28 326 GLY A CA 1
ATOM 2614 C C . GLY A 1 326 ? 61.336 19.232 -69.052 1.00 53.28 326 GLY A C 1
ATOM 2615 O O . GLY A 1 326 ? 62.172 20.128 -69.064 1.00 53.28 326 GLY A O 1
ATOM 2616 N N . ARG A 1 327 ? 61.680 17.937 -69.145 1.00 52.25 327 ARG A N 1
ATOM 2617 C CA . ARG A 1 327 ? 63.060 17.462 -69.394 1.00 52.25 327 ARG A CA 1
ATOM 2618 C C . ARG A 1 327 ? 63.349 17.127 -70.862 1.00 52.25 327 ARG A C 1
ATOM 2620 O O . ARG A 1 327 ? 64.490 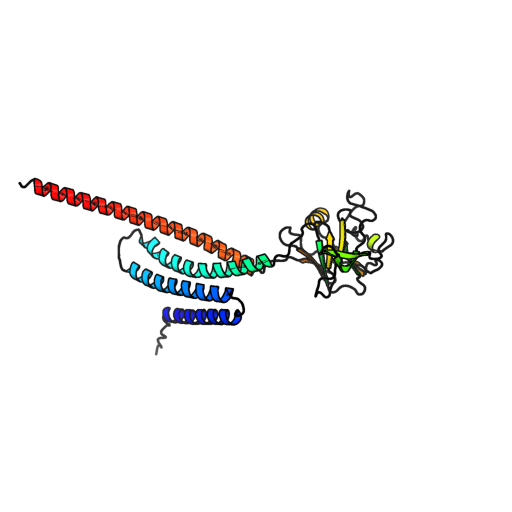16.808 -71.177 1.00 52.25 327 ARG A O 1
ATOM 2627 N N . ASN A 1 328 ? 62.337 17.189 -71.730 1.00 51.25 328 ASN A N 1
ATOM 2628 C CA . ASN A 1 328 ? 62.443 16.897 -73.167 1.00 51.25 328 ASN A CA 1
ATOM 2629 C C . ASN A 1 328 ? 62.334 18.153 -74.061 1.00 51.25 328 ASN A C 1
ATOM 2631 O O . ASN A 1 328 ? 62.085 18.032 -75.260 1.00 51.25 328 ASN A O 1
ATOM 2635 N N . LEU A 1 329 ? 62.517 19.342 -73.482 1.00 48.81 329 LEU A N 1
ATOM 2636 C CA . LEU A 1 329 ? 62.813 20.601 -74.175 1.00 48.81 329 LEU A CA 1
ATOM 2637 C C . LEU A 1 329 ? 64.219 21.032 -73.764 1.00 48.81 329 LEU A C 1
ATOM 2639 O O . LEU A 1 329 ? 64.938 21.558 -74.641 1.00 48.81 329 LEU A O 1
#

pLDDT: mean 74.33, std 16.37, range [32.75, 97.62]